Protein AF-A0A9P1BY58-F1 (afdb_monomer_lite)

Secondary structure (DSSP, 8-state):
--SS-EEEEEPPPP-TTS-HHHHHHHHHHHHHHHHHTTEE---EEEEEEE-TT--TT--S-SEEEEEEEEETT-S--GGGGSHHHHHTEEEEEE-EEGGGSTT--STT----GGGGSEE--HHHHHHHHHHHHTT----TT--EEEEE-S--TT-HHHHHHHHHHHTTSSS-EEEEE---GGGHHHHHHHHHHHHHHHHHHSTTSPPSSPP--------------EE-TTS-EE--THHHHTS-TTSHHHHHHHHHHHHHHHHS---------------PPP--EETTTTEE--TT----TTT--GGGG-S---S--TT---

pLDDT: mean 78.25, std 17.31, range [32.56, 97.62]

Structure (mmCIF, N/CA/C/O backbone):
data_AF-A0A9P1BY58-F1
#
_entry.id   AF-A0A9P1BY58-F1
#
loop_
_atom_site.group_PDB
_atom_site.id
_atom_site.type_symbol
_atom_site.label_atom_id
_atom_site.label_alt_id
_atom_site.label_comp_id
_atom_site.label_asym_id
_atom_site.label_entity_id
_atom_site.label_seq_id
_atom_site.pdbx_PDB_ins_code
_atom_site.Cartn_x
_atom_site.Cartn_y
_atom_site.Cartn_z
_atom_site.occupancy
_atom_site.B_iso_or_equiv
_atom_site.auth_seq_id
_atom_site.auth_comp_id
_atom_site.auth_asym_id
_atom_site.auth_atom_id
_atom_site.pdbx_PDB_model_num
ATOM 1 N N . MET A 1 1 ? -19.499 6.311 -4.347 1.00 55.44 1 MET A N 1
ATOM 2 C CA . MET A 1 1 ? -18.786 5.054 -4.010 1.00 55.44 1 MET A CA 1
ATOM 3 C C . MET A 1 1 ? -19.652 3.882 -4.451 1.00 55.44 1 MET A C 1
ATOM 5 O O . MET A 1 1 ? -20.813 4.126 -4.721 1.00 55.44 1 MET A O 1
ATOM 9 N N . SER A 1 2 ? -19.131 2.671 -4.620 1.00 68.25 2 SER A N 1
ATOM 10 C CA . SER A 1 2 ? -19.968 1.471 -4.802 1.00 68.25 2 SER A CA 1
ATOM 11 C C . SER A 1 2 ? -20.258 0.821 -3.442 1.00 68.25 2 SER A C 1
ATOM 13 O O . SER A 1 2 ? -19.630 1.173 -2.438 1.00 68.25 2 SER A O 1
ATOM 15 N N . GLU A 1 3 ? -21.190 -0.136 -3.406 1.00 75.38 3 GLU A N 1
ATOM 16 C CA . GLU A 1 3 ? -21.480 -0.960 -2.218 1.00 75.38 3 GLU A CA 1
ATOM 17 C C . GLU A 1 3 ? -20.271 -1.789 -1.748 1.00 75.38 3 GLU A C 1
ATOM 19 O O . GLU A 1 3 ? -20.160 -2.123 -0.572 1.00 75.38 3 GLU A O 1
ATOM 24 N N . ASN A 1 4 ? -19.308 -2.028 -2.641 1.00 78.06 4 ASN A N 1
ATOM 25 C CA . ASN A 1 4 ? -18.077 -2.766 -2.377 1.00 78.06 4 ASN A CA 1
ATOM 26 C C . ASN A 1 4 ? -16.892 -1.800 -2.265 1.00 78.06 4 ASN A C 1
ATOM 28 O O . ASN A 1 4 ? -15.963 -1.821 -3.069 1.00 78.06 4 ASN A O 1
ATOM 32 N N . THR A 1 5 ? -16.937 -0.916 -1.268 1.00 79.19 5 THR A N 1
ATOM 33 C CA . THR A 1 5 ? -15.830 0.002 -0.961 1.00 79.19 5 THR A CA 1
ATOM 34 C C . THR A 1 5 ? -15.448 -0.058 0.512 1.00 79.19 5 THR A C 1
ATOM 36 O O . THR A 1 5 ? -16.312 -0.055 1.389 1.00 79.19 5 THR A O 1
ATOM 39 N N . VAL A 1 6 ? -14.145 -0.083 0.793 1.00 86.31 6 VAL A N 1
ATOM 40 C CA . VAL A 1 6 ? -13.598 0.000 2.151 1.00 86.31 6 VAL A CA 1
ATOM 41 C C . VAL A 1 6 ? -12.437 0.988 2.170 1.00 86.31 6 VAL A C 1
ATOM 43 O O . VAL A 1 6 ? -11.591 1.008 1.280 1.00 86.31 6 VAL A O 1
ATOM 46 N N . CYS A 1 7 ? -12.398 1.835 3.192 1.00 87.25 7 CYS A N 1
ATOM 47 C CA . CYS A 1 7 ? -11.297 2.746 3.455 1.00 87.25 7 CYS A CA 1
ATOM 48 C C . CYS A 1 7 ? -10.487 2.212 4.636 1.00 87.25 7 CYS A C 1
ATOM 50 O O . CYS A 1 7 ? -10.991 2.106 5.750 1.00 87.25 7 CYS A O 1
ATOM 52 N N . HIS A 1 8 ? -9.218 1.891 4.405 1.00 90.06 8 HIS A N 1
ATOM 53 C CA . HIS A 1 8 ? -8.292 1.548 5.475 1.00 90.06 8 HIS A CA 1
ATOM 54 C C . HIS A 1 8 ? -7.546 2.799 5.934 1.00 90.06 8 HIS A C 1
ATOM 56 O O . HIS A 1 8 ? -6.689 3.321 5.220 1.00 90.06 8 HIS A O 1
ATOM 62 N N . ALA A 1 9 ? -7.816 3.251 7.153 1.00 89.38 9 ALA A N 1
ATOM 63 C CA . ALA A 1 9 ? -7.119 4.378 7.747 1.00 89.38 9 ALA A CA 1
ATOM 64 C C . ALA A 1 9 ? -6.229 3.920 8.905 1.00 89.38 9 ALA A C 1
ATOM 66 O O . ALA A 1 9 ? -6.689 3.442 9.945 1.00 89.38 9 ALA A O 1
ATOM 67 N N . GLN A 1 10 ? -4.921 4.098 8.751 1.00 89.75 10 GLN A N 1
ATOM 68 C CA . GLN A 1 10 ? -3.977 3.863 9.838 1.00 89.75 10 GLN A CA 1
ATOM 69 C C . GLN A 1 10 ? -4.041 5.026 10.829 1.00 89.75 10 GLN A C 1
ATOM 71 O O . GLN A 1 10 ? -3.924 6.186 10.444 1.00 89.75 10 GLN A O 1
ATOM 76 N N . LEU A 1 11 ? -4.209 4.734 12.120 1.00 90.19 11 LEU A N 1
ATOM 77 C CA . LEU A 1 11 ? -4.316 5.789 13.127 1.00 90.19 11 LEU A CA 1
ATOM 78 C C . LEU A 1 11 ? -2.934 6.251 13.610 1.00 90.19 11 LEU A C 1
ATOM 80 O O . LEU A 1 11 ? -2.001 5.439 13.644 1.00 90.19 11 LEU A O 1
ATOM 84 N N . PRO A 1 12 ? -2.783 7.522 14.034 1.00 88.44 12 PRO A N 1
ATOM 85 C CA . PRO A 1 12 ? -1.547 8.012 14.634 1.00 88.44 12 PRO A CA 1
ATOM 86 C C . PRO A 1 12 ? -1.080 7.117 15.788 1.00 88.44 12 PRO A C 1
ATOM 88 O O . PRO A 1 12 ? -1.870 6.698 16.635 1.00 88.44 12 PRO A O 1
ATOM 91 N N . GLN A 1 13 ? 0.220 6.830 15.831 1.00 86.62 13 GLN A N 1
ATOM 92 C CA . GLN A 1 13 ? 0.826 6.025 16.889 1.00 86.62 13 GLN A CA 1
ATOM 93 C C . GLN A 1 13 ? 1.572 6.899 17.887 1.00 86.62 13 GLN A C 1
ATOM 95 O O . GLN A 1 13 ? 2.186 7.902 17.526 1.00 86.62 13 GLN A O 1
ATOM 100 N N . LEU A 1 14 ? 1.572 6.462 19.145 1.00 86.62 14 LEU A N 1
ATOM 101 C CA . LEU A 1 14 ? 2.425 7.050 20.164 1.00 86.62 14 LEU A CA 1
ATOM 102 C C . LEU A 1 14 ? 3.890 6.710 19.869 1.00 86.62 14 LEU A C 1
ATOM 104 O O . LEU A 1 14 ? 4.276 5.541 19.871 1.00 86.62 14 LEU A O 1
ATOM 108 N N . GLN A 1 15 ? 4.691 7.743 19.635 1.00 84.75 15 GLN A N 1
ATOM 109 C CA . GLN A 1 15 ? 6.148 7.669 19.529 1.00 84.75 15 GLN A CA 1
ATOM 110 C C . GLN A 1 15 ? 6.778 8.407 20.712 1.00 84.75 15 GLN A C 1
ATOM 112 O O . GLN A 1 15 ? 6.124 9.238 21.336 1.00 84.75 15 GLN A O 1
ATOM 117 N N . SER A 1 16 ? 8.053 8.144 21.010 1.00 83.50 16 SER A N 1
ATOM 118 C CA . SER A 1 16 ? 8.762 8.784 22.133 1.00 83.50 16 SER A CA 1
ATOM 119 C C . SER A 1 16 ? 8.765 10.316 22.064 1.00 83.50 16 SER A C 1
ATOM 121 O O . SER A 1 16 ? 8.794 10.976 23.096 1.00 83.50 16 SER A O 1
ATOM 123 N N . SER A 1 17 ? 8.701 10.883 20.858 1.00 82.75 17 SER A N 1
ATOM 124 C CA . SER A 1 17 ? 8.663 12.325 20.600 1.00 82.75 17 SER A CA 1
ATOM 125 C C . SER A 1 17 ? 7.251 12.913 20.477 1.00 82.75 17 SER A C 1
ATOM 127 O O . SER A 1 17 ? 7.113 14.108 20.233 1.00 82.75 17 SER A O 1
ATOM 129 N N . THR A 1 18 ? 6.192 12.105 20.598 1.00 87.19 18 THR A N 1
ATOM 130 C CA . THR A 1 18 ? 4.804 12.549 20.3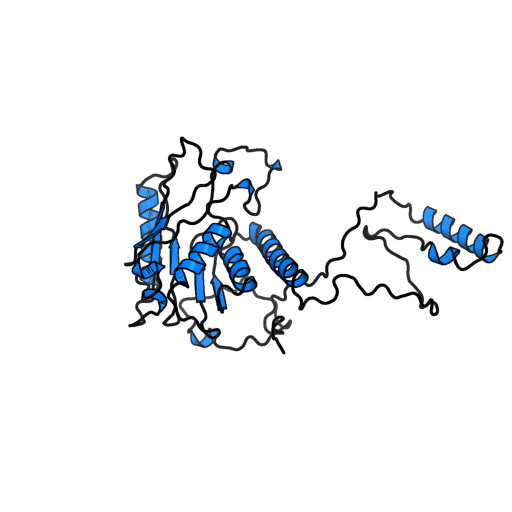89 1.00 87.19 18 THR A CA 1
ATOM 131 C C . THR A 1 18 ? 4.007 12.419 21.683 1.00 87.19 18 THR A C 1
ATOM 133 O O . THR A 1 18 ? 4.005 11.365 22.307 1.00 87.19 18 THR A O 1
ATOM 136 N N . SER A 1 19 ? 3.295 13.470 22.093 1.00 93.81 19 SER A N 1
ATOM 137 C CA . SER A 1 19 ? 2.429 13.404 23.276 1.00 93.81 19 SER A CA 1
ATOM 138 C C . SER A 1 19 ? 1.129 12.643 22.984 1.00 93.81 19 SER A C 1
ATOM 140 O O . SER A 1 19 ? 0.603 12.674 21.867 1.00 93.81 19 SER A O 1
ATOM 142 N N . ASN A 1 20 ? 0.548 12.012 24.010 1.00 94.06 20 ASN A N 1
ATOM 143 C CA . ASN A 1 20 ? -0.763 11.358 23.899 1.00 94.06 20 ASN A CA 1
ATOM 144 C C . ASN A 1 20 ? -1.861 12.325 23.427 1.00 94.06 20 ASN A C 1
ATOM 146 O O . ASN A 1 20 ? -2.728 11.943 22.645 1.00 94.06 20 ASN A O 1
ATOM 150 N N . GLN A 1 21 ? -1.810 13.588 23.860 1.00 95.62 21 GLN A N 1
ATOM 151 C CA . GLN A 1 21 ? -2.782 14.603 23.459 1.00 95.62 21 GLN A CA 1
ATOM 152 C C . GLN A 1 21 ? -2.721 14.885 21.951 1.00 95.62 21 GLN A C 1
ATOM 154 O O . GLN A 1 21 ? -3.764 14.977 21.306 1.00 95.62 21 GLN A O 1
ATOM 159 N N . THR A 1 22 ? -1.518 14.955 21.370 1.00 92.25 22 THR A N 1
ATOM 160 C CA . THR A 1 22 ? -1.335 15.128 19.921 1.00 92.25 22 THR A CA 1
ATOM 161 C C . THR A 1 22 ? -1.861 13.923 19.144 1.00 92.25 22 THR A C 1
ATOM 163 O O . THR A 1 22 ? -2.573 14.100 18.155 1.00 92.25 22 THR A O 1
ATOM 166 N N . VAL A 1 23 ? -1.581 12.701 19.615 1.00 91.31 23 VAL A N 1
ATOM 167 C CA . VAL A 1 23 ? -2.105 11.463 19.009 1.00 91.31 23 VAL A CA 1
ATOM 168 C C . VAL A 1 23 ? -3.635 11.470 18.995 1.00 91.31 23 VAL A C 1
ATOM 170 O O . VAL A 1 23 ? -4.236 11.236 17.948 1.00 91.31 23 VAL A O 1
ATOM 173 N N . LEU A 1 24 ? -4.270 11.790 20.128 1.00 94.94 24 LEU A N 1
ATOM 174 C CA . LEU A 1 24 ? -5.730 11.849 20.240 1.00 94.94 24 LEU A CA 1
ATOM 175 C C . LEU A 1 24 ? -6.339 12.939 19.353 1.00 94.94 24 LEU A C 1
ATOM 177 O O . LEU A 1 24 ? -7.345 12.687 18.693 1.00 94.94 24 LEU A O 1
ATOM 181 N N . LYS A 1 25 ? -5.725 14.128 19.299 1.00 95.00 25 LYS A N 1
ATOM 182 C CA . LYS A 1 25 ? -6.179 15.229 18.439 1.00 95.00 25 LYS A CA 1
ATOM 183 C C . LYS A 1 25 ? -6.168 14.825 16.964 1.00 95.00 25 LYS A C 1
ATOM 185 O O . LYS A 1 25 ? -7.161 15.028 16.274 1.00 95.00 25 LYS A O 1
ATOM 190 N N . HIS A 1 26 ? -5.067 14.246 16.484 1.00 90.44 26 HIS A N 1
ATOM 191 C CA . HIS A 1 26 ? -4.951 13.832 15.083 1.00 90.44 26 HIS A CA 1
ATOM 192 C C . HIS A 1 26 ? -5.854 12.645 14.749 1.00 90.44 26 HIS A C 1
ATOM 194 O O . HIS A 1 26 ? -6.428 12.614 13.666 1.00 90.44 26 HIS A O 1
ATOM 200 N N . ARG A 1 27 ? -6.028 11.700 15.683 1.00 93.00 27 ARG A N 1
ATOM 201 C CA . ARG A 1 27 ? -6.984 10.601 15.525 1.00 93.00 27 ARG A CA 1
ATOM 202 C C . ARG A 1 27 ? -8.407 11.127 15.336 1.00 93.00 27 ARG A C 1
ATOM 204 O O . ARG A 1 27 ? -9.031 10.779 14.345 1.00 93.00 27 ARG A O 1
ATOM 211 N N . ARG A 1 28 ? -8.880 11.994 16.240 1.00 95.12 28 ARG A N 1
ATOM 212 C CA . ARG A 1 28 ? -10.222 12.592 16.143 1.00 95.12 28 ARG A CA 1
ATOM 213 C C . ARG A 1 28 ? -10.394 13.376 14.853 1.00 95.12 28 ARG A C 1
ATOM 215 O O . ARG A 1 28 ? -11.361 13.162 14.150 1.00 95.12 28 ARG A O 1
ATOM 222 N N . SER A 1 29 ? -9.406 14.195 14.489 1.00 92.81 29 SER A N 1
ATOM 223 C CA . SER A 1 29 ? -9.448 14.943 13.229 1.00 92.81 29 SER A CA 1
ATOM 224 C C . SER A 1 29 ? -9.615 14.037 12.005 1.00 92.81 29 SER A C 1
ATOM 226 O O . SER A 1 29 ? -10.285 14.438 11.060 1.00 92.81 29 SER A O 1
ATOM 228 N N . LEU A 1 30 ? -8.991 12.856 11.998 1.00 90.25 30 LEU A N 1
ATOM 229 C CA . LEU A 1 30 ? -9.132 11.884 10.917 1.00 90.25 30 LEU A CA 1
ATOM 230 C C . LEU A 1 30 ? -10.508 11.203 10.960 1.00 90.25 30 LEU A C 1
ATOM 232 O O . LEU A 1 30 ? -11.168 11.105 9.932 1.00 90.25 30 LEU A O 1
ATOM 236 N N . GLU A 1 31 ? -10.955 10.758 12.136 1.00 93.06 31 GLU A N 1
ATOM 237 C CA . GLU A 1 31 ? -12.269 10.123 12.316 1.00 93.06 31 GLU A CA 1
ATOM 238 C C . GLU A 1 31 ? -13.410 11.087 11.943 1.00 93.06 31 GLU A C 1
ATOM 240 O O . GLU A 1 31 ? -14.287 10.713 11.169 1.00 93.06 31 GLU A O 1
ATOM 245 N N . ASP A 1 32 ? -13.348 12.347 12.382 1.00 94.94 32 ASP A N 1
ATOM 246 C CA . ASP A 1 32 ? -14.317 13.396 12.043 1.00 94.94 32 ASP A CA 1
ATOM 247 C C . ASP A 1 32 ? -14.369 13.638 10.526 1.00 94.94 32 ASP A C 1
ATOM 249 O O . ASP A 1 32 ? -15.446 13.800 9.955 1.00 94.94 32 ASP A O 1
ATOM 253 N N . GLN A 1 33 ? -13.218 13.627 9.839 1.00 90.75 33 GLN A N 1
ATOM 254 C CA . GLN A 1 33 ? -13.173 13.739 8.378 1.00 90.75 33 GLN A CA 1
ATOM 255 C C . GLN A 1 33 ? -13.868 12.560 7.691 1.00 90.75 33 GLN A C 1
ATOM 257 O O . GLN A 1 33 ? -14.639 12.784 6.760 1.00 90.75 33 GLN A O 1
ATOM 262 N N . LEU A 1 34 ? -13.641 11.327 8.152 1.00 90.25 34 LEU A N 1
ATOM 263 C CA . LEU A 1 34 ? -14.308 10.139 7.607 1.00 90.25 34 LEU A CA 1
ATOM 264 C C . LEU A 1 34 ? -15.826 10.185 7.854 1.00 90.25 34 LEU A C 1
ATOM 266 O O . LEU A 1 34 ? -16.607 9.952 6.931 1.00 90.25 34 LEU A O 1
ATOM 270 N N . VAL A 1 35 ? -16.250 10.566 9.062 1.00 94.19 35 VAL A N 1
ATOM 271 C CA . VAL A 1 35 ? -17.670 10.711 9.423 1.00 94.19 35 VAL A CA 1
ATOM 272 C C . VAL A 1 35 ? -18.349 11.793 8.579 1.00 94.19 35 VAL A C 1
ATOM 274 O O . VAL A 1 35 ? -19.439 11.564 8.055 1.00 94.19 35 VAL A O 1
ATOM 277 N N . ASN A 1 36 ? -17.690 12.936 8.361 1.00 93.00 36 ASN A N 1
ATOM 278 C CA . ASN A 1 36 ? -18.197 14.006 7.494 1.00 93.00 36 ASN A CA 1
ATOM 279 C C . ASN A 1 36 ? -18.401 13.543 6.040 1.00 93.00 36 ASN A C 1
ATOM 281 O O . ASN A 1 36 ? -19.267 14.069 5.344 1.00 93.00 36 ASN A O 1
ATOM 285 N N . GLN A 1 37 ? -17.651 12.530 5.595 1.00 90.25 37 GLN A N 1
ATOM 286 C CA . GLN A 1 37 ? -17.806 11.885 4.286 1.00 90.25 37 GLN A CA 1
ATOM 287 C C . GLN A 1 37 ? -18.813 10.719 4.292 1.00 90.25 37 GLN A C 1
ATOM 289 O O . GLN A 1 37 ? -18.875 9.950 3.331 1.00 90.25 37 GLN A O 1
ATOM 294 N N . LYS A 1 38 ? -19.630 10.585 5.348 1.00 93.19 38 LYS A N 1
ATOM 295 C CA . LYS A 1 38 ? -20.625 9.510 5.520 1.00 93.19 38 LYS A CA 1
ATOM 296 C C . LYS A 1 38 ? -19.993 8.113 5.490 1.00 93.19 38 LYS A C 1
ATOM 298 O O . LYS A 1 38 ? -20.512 7.189 4.855 1.00 93.19 38 LYS A O 1
ATOM 303 N N . LEU A 1 39 ? -18.853 7.968 6.162 1.00 92.31 39 LEU A N 1
ATOM 304 C CA . LEU A 1 39 ? -18.209 6.680 6.397 1.00 92.31 39 LEU A CA 1
ATOM 305 C C . LEU A 1 39 ? -18.418 6.244 7.854 1.00 92.31 39 LEU A C 1
ATOM 307 O O . LEU A 1 39 ? -18.258 7.043 8.776 1.00 92.31 39 LEU A O 1
ATOM 311 N N . ASP A 1 40 ? -18.772 4.978 8.056 1.00 94.19 40 ASP A N 1
ATOM 312 C CA . ASP A 1 40 ? -18.843 4.338 9.363 1.00 94.19 40 ASP A CA 1
ATOM 313 C C . ASP A 1 40 ? -17.434 3.988 9.835 1.00 94.19 40 ASP A C 1
ATOM 315 O O . ASP A 1 40 ? -16.748 3.192 9.203 1.00 94.19 40 ASP A O 1
ATOM 319 N N . VAL A 1 41 ? -17.012 4.573 10.953 1.00 95.44 41 VAL A N 1
ATOM 320 C CA . VAL A 1 41 ? -15.696 4.358 11.574 1.00 95.44 41 VAL A CA 1
ATOM 321 C C . VAL A 1 41 ? -15.753 3.404 12.775 1.00 95.44 41 VAL A C 1
ATOM 323 O O . VAL A 1 41 ? -14.778 3.295 13.519 1.00 95.44 41 VAL A O 1
ATOM 326 N N . SER A 1 42 ? -16.882 2.717 12.987 1.00 95.88 42 SER A N 1
ATOM 327 C CA . SER A 1 42 ? -17.100 1.811 14.125 1.00 95.88 42 SER A CA 1
ATOM 328 C C . SER A 1 42 ? -16.153 0.606 14.140 1.00 95.88 42 SER A C 1
ATOM 330 O O . SER A 1 42 ? -15.804 0.101 15.210 1.00 95.88 42 SER A O 1
ATOM 332 N N . THR A 1 43 ? -15.691 0.166 12.965 1.00 95.81 43 THR A N 1
ATOM 333 C CA . THR A 1 43 ? -14.832 -1.014 12.834 1.00 95.81 43 THR A CA 1
ATOM 334 C C . THR A 1 43 ? -13.369 -0.650 13.065 1.00 95.81 43 THR A C 1
ATOM 336 O O . THR A 1 43 ? -12.638 -0.222 12.164 1.00 95.81 43 THR A O 1
ATOM 339 N N . VAL A 1 44 ? -12.925 -0.839 14.308 1.00 95.75 44 VAL A N 1
ATOM 340 C CA . VAL A 1 44 ? -11.518 -0.709 14.694 1.00 95.75 44 VAL A CA 1
ATOM 341 C C . VAL A 1 44 ? -10.816 -2.042 14.484 1.00 95.75 44 VAL A C 1
ATOM 343 O O . VAL A 1 44 ? -11.166 -3.044 15.100 1.00 95.75 44 VAL A O 1
ATOM 346 N N . MET A 1 45 ? -9.772 -2.036 13.666 1.00 96.12 45 MET A N 1
ATOM 347 C CA . MET A 1 45 ? -8.955 -3.212 13.400 1.00 96.12 45 MET A CA 1
ATOM 348 C C . MET A 1 45 ? -7.575 -3.109 14.050 1.00 96.12 45 MET A C 1
ATOM 350 O O . MET A 1 45 ? -7.030 -2.016 14.249 1.00 96.12 45 MET A O 1
ATOM 354 N N . LEU A 1 46 ? -6.956 -4.261 14.300 1.00 97.06 46 LEU A N 1
ATOM 355 C CA . LEU A 1 46 ? -5.588 -4.360 14.796 1.00 97.06 46 LEU A CA 1
ATOM 356 C C . LEU A 1 46 ? -4.635 -4.887 13.714 1.00 97.06 46 LEU A C 1
ATOM 358 O O . LEU A 1 46 ? -4.661 -6.064 13.363 1.00 97.06 46 LEU A O 1
ATOM 362 N N . LEU A 1 47 ? -3.734 -4.030 13.237 1.00 96.50 47 LEU A N 1
ATOM 363 C CA . LEU A 1 47 ? -2.638 -4.415 12.350 1.00 96.50 47 LEU A CA 1
ATOM 364 C C . LEU A 1 47 ? -1.485 -4.986 13.184 1.00 96.50 47 LEU A C 1
ATOM 366 O O . LEU A 1 47 ? -0.949 -4.289 14.046 1.00 96.50 47 LEU A O 1
ATOM 370 N N . ARG A 1 48 ? -1.100 -6.242 12.957 1.00 97.62 48 ARG A N 1
ATOM 371 C CA . ARG A 1 48 ? -0.033 -6.950 13.681 1.00 97.62 48 ARG A CA 1
ATOM 372 C C . ARG A 1 48 ? 1.238 -6.973 12.849 1.00 97.62 48 ARG A C 1
ATOM 374 O O . ARG A 1 48 ? 1.200 -7.361 11.690 1.00 97.62 48 ARG A O 1
ATOM 381 N N . PHE A 1 49 ? 2.368 -6.619 13.444 1.00 96.19 49 PHE A N 1
ATOM 382 C CA . PHE A 1 49 ? 3.654 -6.554 12.755 1.00 96.19 49 PHE A CA 1
ATOM 383 C C . PHE A 1 49 ? 4.525 -7.774 13.048 1.00 96.19 49 PHE A C 1
ATOM 385 O O . PHE A 1 49 ? 4.672 -8.181 14.201 1.00 96.19 49 PHE A O 1
ATOM 392 N N . GLN A 1 50 ? 5.168 -8.292 12.007 1.00 95.50 50 GLN A N 1
ATOM 393 C CA . GLN A 1 50 ? 6.336 -9.152 12.103 1.00 95.50 50 GLN A CA 1
ATOM 394 C C . GLN A 1 50 ? 7.590 -8.285 12.011 1.00 95.50 50 GLN A C 1
ATOM 396 O O . GLN A 1 50 ? 7.760 -7.513 11.066 1.00 95.50 50 GLN A O 1
ATOM 401 N N . LYS A 1 51 ? 8.467 -8.426 13.004 1.00 92.44 51 LYS A N 1
ATOM 402 C CA . LYS A 1 51 ? 9.710 -7.663 13.121 1.00 92.44 51 LYS A CA 1
ATOM 403 C C . LYS A 1 51 ? 10.925 -8.586 13.019 1.00 92.44 51 LYS A C 1
ATOM 405 O O . LYS A 1 51 ? 11.520 -8.913 14.054 1.00 92.44 51 LYS A O 1
ATOM 410 N N . PRO A 1 52 ? 11.236 -9.092 11.814 1.00 87.12 52 PRO A N 1
ATOM 411 C CA . PRO A 1 52 ? 12.270 -10.108 11.645 1.00 87.12 52 PRO A CA 1
ATOM 412 C C . PRO A 1 52 ? 13.650 -9.612 12.097 1.00 87.12 52 PRO A C 1
ATOM 414 O O . PRO A 1 52 ? 14.458 -10.415 12.550 1.00 87.12 52 PRO A O 1
ATOM 417 N N . ASP A 1 53 ? 13.897 -8.300 12.040 1.00 86.38 53 ASP A N 1
ATOM 418 C CA . ASP A 1 53 ? 15.168 -7.677 12.407 1.00 86.38 53 ASP A CA 1
ATOM 419 C C . ASP A 1 53 ? 15.109 -6.946 13.763 1.00 86.38 53 ASP A C 1
ATOM 421 O O . ASP A 1 53 ? 15.988 -6.132 14.077 1.00 86.38 53 ASP A O 1
ATOM 425 N N . SER A 1 54 ? 14.079 -7.192 14.584 1.00 84.44 54 SER A N 1
ATOM 426 C CA . SER A 1 54 ? 13.973 -6.528 15.887 1.00 84.44 54 SER A CA 1
ATOM 427 C C . SER A 1 54 ? 15.116 -6.924 16.817 1.00 84.44 54 SER A C 1
ATOM 429 O O . SER A 1 54 ? 15.405 -8.096 17.053 1.00 84.44 54 SER A O 1
ATOM 431 N N . GLN A 1 55 ? 15.771 -5.916 17.392 1.00 84.25 55 GLN A N 1
ATOM 432 C CA . GLN A 1 55 ? 16.730 -6.145 18.464 1.00 84.25 55 GLN A CA 1
ATOM 433 C C . GLN A 1 55 ? 16.006 -6.525 19.758 1.00 84.25 55 GLN A C 1
ATOM 435 O O . GLN A 1 55 ? 14.868 -6.117 19.989 1.00 84.25 55 GLN A O 1
ATOM 440 N N . ARG A 1 56 ? 16.709 -7.231 20.655 1.00 83.94 56 ARG A N 1
ATOM 441 C CA . ARG A 1 56 ? 16.200 -7.676 21.970 1.00 83.94 56 ARG A CA 1
ATOM 442 C C . ARG A 1 56 ? 15.528 -6.563 22.794 1.00 83.94 56 ARG A C 1
ATOM 444 O O . ARG A 1 56 ? 14.657 -6.855 23.602 1.00 83.94 56 ARG A O 1
ATOM 451 N N . ASN A 1 57 ? 15.914 -5.306 22.568 1.00 84.50 57 ASN A N 1
ATOM 452 C CA . ASN A 1 57 ? 15.417 -4.131 23.287 1.00 84.50 57 ASN A CA 1
ATOM 453 C C . ASN A 1 57 ? 14.486 -3.241 22.438 1.00 84.50 57 ASN A C 1
ATOM 455 O O . ASN A 1 57 ? 14.349 -2.049 22.718 1.00 84.50 57 ASN A O 1
ATOM 459 N N . ASP A 1 58 ? 13.863 -3.773 21.382 1.00 85.69 58 ASP A N 1
ATOM 460 C CA . ASP A 1 58 ? 12.899 -3.014 20.586 1.00 85.69 58 ASP A CA 1
ATOM 461 C C . ASP A 1 58 ? 11.573 -2.803 21.342 1.00 85.69 58 ASP A C 1
ATOM 463 O O . ASP A 1 58 ? 10.649 -3.612 21.272 1.00 85.69 58 ASP A O 1
ATOM 467 N N . ALA A 1 59 ? 11.465 -1.664 22.026 1.00 85.94 59 ALA A N 1
ATOM 468 C CA . ALA A 1 59 ? 10.276 -1.259 22.777 1.00 85.94 59 ALA A CA 1
ATOM 469 C C . ALA A 1 59 ? 9.093 -0.796 21.899 1.00 85.94 59 ALA A C 1
ATOM 471 O O . ALA A 1 59 ? 8.041 -0.417 22.424 1.00 85.94 59 ALA A O 1
ATOM 472 N N . ARG A 1 60 ? 9.230 -0.776 20.563 1.00 85.44 60 ARG A N 1
ATOM 473 C CA . ARG A 1 60 ? 8.131 -0.367 19.673 1.00 85.44 60 ARG A CA 1
ATOM 474 C C . ARG A 1 60 ? 6.990 -1.380 19.759 1.00 85.44 60 ARG A C 1
ATOM 476 O O . ARG A 1 60 ? 7.218 -2.586 19.834 1.00 85.44 60 ARG A O 1
ATOM 483 N N . ARG A 1 61 ? 5.746 -0.921 19.642 1.00 90.06 61 ARG A N 1
ATOM 484 C CA . ARG A 1 61 ? 4.576 -1.815 19.645 1.00 90.06 61 ARG A CA 1
ATOM 485 C C . ARG A 1 61 ? 4.628 -2.789 18.462 1.00 90.06 61 ARG A C 1
ATOM 487 O O . ARG A 1 61 ? 4.975 -2.400 17.350 1.00 90.06 61 ARG A O 1
ATOM 494 N N . ALA A 1 62 ? 4.268 -4.049 18.702 1.00 93.12 62 ALA A N 1
ATOM 495 C CA . ALA A 1 62 ? 4.119 -5.073 17.661 1.00 93.12 62 ALA A CA 1
ATOM 496 C C . ALA A 1 62 ? 2.756 -4.999 16.948 1.00 93.12 62 ALA A C 1
ATOM 498 O O . ALA A 1 62 ? 2.405 -5.886 16.175 1.00 93.12 62 ALA A O 1
ATOM 499 N N . SER A 1 63 ? 1.973 -3.955 17.219 1.00 95.31 63 SER A N 1
ATOM 500 C CA . SER A 1 63 ? 0.680 -3.739 16.592 1.00 95.31 63 SER A CA 1
ATOM 501 C C . SER A 1 63 ? 0.318 -2.260 16.478 1.00 95.31 63 SER A C 1
ATOM 503 O O . SER A 1 63 ? 0.870 -1.396 17.172 1.00 95.31 63 SER A O 1
ATOM 505 N N . GLN A 1 64 ? -0.629 -1.968 15.590 1.00 93.81 64 GLN A N 1
ATOM 506 C CA . GLN A 1 64 ? -1.195 -0.648 15.363 1.00 93.81 64 GLN A CA 1
ATOM 507 C C . GLN A 1 64 ? -2.717 -0.720 15.244 1.00 93.81 64 GLN A C 1
ATOM 509 O O . GLN A 1 64 ? -3.212 -1.509 14.442 1.00 93.81 64 GLN A O 1
ATOM 514 N N . PRO A 1 65 ? -3.466 0.129 15.968 1.00 94.25 65 PRO A N 1
ATOM 515 C CA . PRO A 1 65 ? -4.882 0.295 15.689 1.00 94.25 65 PRO A CA 1
ATOM 516 C C . PRO A 1 65 ? -5.080 1.029 14.355 1.00 94.25 65 PRO A C 1
ATOM 518 O O . PRO A 1 65 ? -4.390 2.005 14.042 1.00 94.25 65 PRO A O 1
ATOM 521 N N . CYS A 1 66 ? -6.048 0.566 13.585 1.00 94.25 66 CYS A N 1
ATOM 522 C CA . CYS A 1 66 ? -6.501 1.164 12.337 1.00 94.25 66 CYS A CA 1
ATOM 523 C C . CYS A 1 66 ? -8.030 1.160 12.298 1.00 94.25 66 CYS A C 1
ATOM 525 O O . CYS A 1 66 ? -8.676 0.508 13.117 1.00 94.25 66 CYS A O 1
ATOM 527 N N . VAL A 1 67 ? -8.599 1.921 11.375 1.00 94.19 67 VAL A N 1
ATOM 528 C CA . VAL A 1 67 ? -10.037 1.971 11.117 1.00 94.19 67 VAL A CA 1
ATOM 529 C C . VAL A 1 67 ? -10.275 1.392 9.735 1.00 94.19 67 VAL A C 1
ATOM 531 O O . VAL A 1 67 ? -9.573 1.748 8.788 1.00 94.19 67 VAL A O 1
ATOM 534 N N . ALA A 1 68 ? -11.252 0.500 9.631 1.00 93.31 68 ALA A N 1
ATOM 535 C CA . ALA A 1 68 ? -11.793 0.060 8.358 1.00 93.31 68 ALA A CA 1
ATOM 536 C C . ALA A 1 68 ? -13.156 0.720 8.173 1.00 93.31 68 ALA A C 1
ATOM 538 O O . ALA A 1 68 ? -14.147 0.288 8.756 1.00 93.31 68 ALA A O 1
ATOM 539 N N . ALA A 1 69 ? -13.182 1.812 7.416 1.00 92.56 69 ALA A N 1
ATOM 540 C CA . ALA A 1 69 ? -14.383 2.599 7.236 1.00 92.56 69 ALA A CA 1
ATOM 541 C C . ALA A 1 69 ? -15.170 2.146 6.004 1.00 92.56 69 ALA A C 1
ATOM 543 O O . ALA A 1 69 ? -14.598 1.938 4.933 1.00 92.56 69 ALA A O 1
ATOM 544 N N . THR A 1 70 ? -16.485 2.012 6.146 1.00 91.94 70 THR A N 1
ATOM 545 C CA . THR A 1 70 ? -17.399 1.625 5.057 1.00 91.94 70 THR A CA 1
ATOM 546 C C . THR A 1 70 ? -18.444 2.714 4.848 1.00 91.94 70 THR A C 1
ATOM 548 O O . THR A 1 70 ? -18.726 3.484 5.760 1.00 91.94 70 THR A O 1
ATOM 551 N N . SER A 1 71 ? -19.003 2.862 3.647 1.00 90.50 71 SER A N 1
ATOM 552 C CA . SER A 1 71 ? -19.999 3.918 3.420 1.00 90.50 71 SER A CA 1
ATOM 553 C C . SER A 1 71 ? -21.331 3.602 4.108 1.00 90.50 71 SER A C 1
ATOM 555 O O . SER A 1 71 ? -21.891 2.529 3.906 1.00 90.50 71 SER A O 1
ATOM 557 N N . THR A 1 72 ? -21.883 4.572 4.845 1.00 92.19 72 THR A N 1
ATOM 558 C CA . THR A 1 72 ? -23.196 4.450 5.512 1.00 92.19 72 THR A CA 1
ATOM 559 C C . THR A 1 72 ? -24.381 4.583 4.556 1.00 92.19 72 THR A C 1
ATOM 561 O O . THR A 1 72 ? -25.523 4.351 4.946 1.00 92.19 72 THR A O 1
ATOM 564 N N . ASN A 1 73 ? -24.133 4.961 3.298 1.00 91.38 73 ASN A N 1
ATOM 565 C CA . ASN A 1 73 ? -25.186 5.107 2.293 1.00 91.38 73 ASN A CA 1
ATOM 566 C C . ASN A 1 73 ? -25.702 3.752 1.775 1.00 91.38 73 ASN A C 1
ATOM 568 O O . ASN A 1 73 ? -26.763 3.710 1.153 1.00 91.38 73 ASN A O 1
ATOM 572 N N . TYR A 1 74 ? -24.972 2.659 2.017 1.00 88.50 74 TYR A N 1
ATOM 573 C CA . TYR A 1 74 ? -25.343 1.312 1.585 1.00 88.50 74 TYR A CA 1
ATOM 574 C C . TYR A 1 74 ? -25.787 0.478 2.785 1.00 88.50 74 TYR A C 1
ATOM 576 O O . TYR A 1 74 ? -25.164 0.511 3.842 1.00 88.50 74 TYR A O 1
ATOM 584 N N . LYS A 1 75 ? -26.876 -0.284 2.620 1.00 87.19 75 LYS A N 1
ATOM 585 C CA . LYS A 1 75 ? -27.380 -1.193 3.667 1.00 87.19 75 LYS A CA 1
ATOM 586 C C . LYS A 1 75 ? -26.454 -2.386 3.894 1.00 87.19 75 LYS A C 1
ATOM 588 O O . LYS A 1 75 ? -26.404 -2.925 4.992 1.00 87.19 75 LYS A O 1
ATOM 593 N N . THR A 1 76 ? -25.770 -2.807 2.839 1.00 88.38 76 THR A N 1
ATOM 594 C CA . THR A 1 76 ? -24.865 -3.951 2.813 1.00 88.38 76 THR A CA 1
ATOM 595 C C . THR A 1 76 ? -23.559 -3.518 2.175 1.00 88.38 76 THR A C 1
ATOM 597 O O . THR A 1 76 ? -23.562 -2.739 1.224 1.00 88.38 76 THR A O 1
ATOM 600 N N . ASN A 1 77 ? -22.448 -4.024 2.700 1.00 87.44 77 ASN A N 1
ATOM 601 C CA . ASN A 1 77 ? -21.131 -3.817 2.123 1.00 87.44 77 ASN A CA 1
ATOM 602 C C . ASN A 1 77 ? -20.422 -5.167 2.053 1.00 87.44 77 ASN A C 1
ATOM 604 O O . ASN A 1 77 ? -20.271 -5.827 3.084 1.00 87.44 77 ASN A O 1
ATOM 608 N N . GLY A 1 78 ? -20.007 -5.572 0.850 1.00 86.50 78 GLY A N 1
ATOM 609 C CA . GLY A 1 78 ? -19.365 -6.868 0.628 1.00 86.50 78 GLY A CA 1
ATOM 610 C C . GLY A 1 78 ? -18.097 -7.057 1.462 1.00 86.50 78 GLY A C 1
ATOM 611 O O . GLY A 1 78 ? -17.816 -8.163 1.902 1.00 86.50 78 GLY A O 1
ATOM 612 N N . PHE A 1 79 ? -17.378 -5.983 1.806 1.00 88.81 79 PHE A N 1
ATOM 613 C CA . PHE A 1 79 ? -16.178 -6.085 2.640 1.00 88.81 79 PHE A CA 1
ATOM 614 C C . PHE A 1 79 ? -16.465 -6.539 4.064 1.00 88.81 79 PHE A C 1
ATOM 616 O O . PHE A 1 79 ? -15.560 -7.077 4.697 1.00 88.81 79 PHE A O 1
ATOM 623 N N . LEU A 1 80 ? -17.693 -6.391 4.571 1.00 91.50 80 LEU A N 1
ATOM 624 C CA . LEU A 1 80 ? -18.033 -6.872 5.909 1.00 91.50 80 LEU A CA 1
ATOM 625 C C . LEU A 1 80 ? -17.823 -8.384 6.048 1.00 91.50 80 LEU A C 1
ATOM 627 O O . LEU A 1 80 ? -17.542 -8.826 7.155 1.00 91.50 80 LEU A O 1
ATOM 631 N N . SER A 1 81 ? -17.899 -9.167 4.964 1.00 92.69 81 SER A N 1
ATOM 632 C CA . SER A 1 81 ? -17.609 -10.607 4.984 1.00 92.69 81 SER A CA 1
ATOM 633 C C . SER A 1 81 ? -16.132 -10.959 4.784 1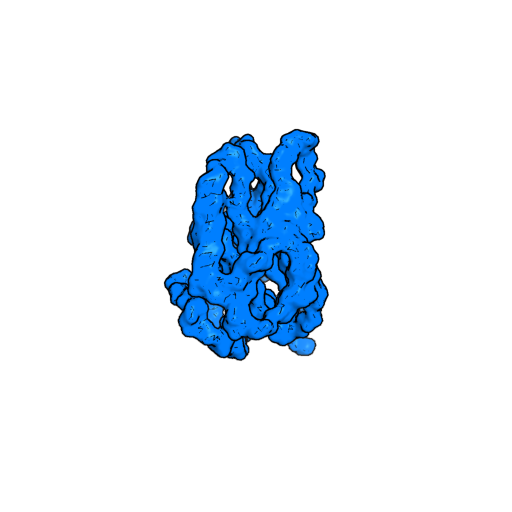.00 92.69 81 SER A C 1
ATOM 635 O O . SER A 1 81 ? -15.796 -12.133 4.874 1.00 92.69 81 SER A O 1
ATOM 637 N N . SER A 1 82 ? -15.252 -9.984 4.528 1.00 93.31 82 SER A N 1
ATOM 638 C CA . SER A 1 82 ? -13.810 -10.251 4.414 1.00 93.31 82 SER A CA 1
ATOM 639 C C . SER A 1 82 ? -13.225 -10.732 5.741 1.00 93.31 82 SER A C 1
ATOM 641 O O . SER A 1 82 ? -13.654 -10.306 6.821 1.00 93.31 82 SER A O 1
ATOM 643 N N . ASP A 1 83 ? -12.186 -11.564 5.670 1.00 94.12 83 ASP A N 1
ATOM 644 C CA . ASP A 1 83 ? -11.540 -12.138 6.856 1.00 94.12 83 ASP A CA 1
ATOM 645 C C . ASP A 1 83 ? -11.002 -11.048 7.798 1.00 94.12 83 ASP A C 1
ATOM 647 O O . ASP A 1 83 ? -11.117 -11.144 9.025 1.00 94.12 83 ASP A O 1
ATOM 651 N N . ALA A 1 84 ? -10.448 -9.972 7.231 1.00 95.00 84 ALA A N 1
ATOM 652 C CA . ALA A 1 84 ? -9.954 -8.831 7.998 1.00 95.00 84 ALA A CA 1
ATOM 653 C C . ALA A 1 84 ? -11.067 -8.143 8.808 1.00 95.00 84 ALA A C 1
ATOM 655 O O . ALA A 1 84 ? -10.850 -7.790 9.970 1.00 95.00 84 ALA A O 1
ATOM 656 N N . MET A 1 85 ? -12.259 -7.983 8.222 1.00 95.06 85 MET A N 1
ATOM 657 C CA . MET A 1 85 ? -13.405 -7.355 8.887 1.00 95.06 85 MET A CA 1
ATOM 658 C C . MET A 1 85 ? -14.020 -8.281 9.938 1.00 95.06 85 MET A C 1
ATOM 660 O O . MET A 1 85 ? -14.286 -7.841 11.056 1.00 95.06 85 MET A O 1
ATOM 664 N N . GLN A 1 86 ? -14.158 -9.572 9.628 1.00 96.12 86 GLN A N 1
ATOM 665 C CA . GLN A 1 86 ? -14.703 -10.570 10.554 1.00 96.12 86 GLN A CA 1
ATOM 666 C C . GLN A 1 86 ? -13.817 -10.767 11.789 1.00 96.12 86 GLN A C 1
ATOM 668 O O . GLN A 1 86 ? -14.311 -10.861 12.911 1.00 96.12 86 GLN A O 1
ATOM 673 N N . THR A 1 87 ? -12.496 -10.792 11.605 1.00 96.69 87 THR A N 1
ATOM 674 C CA . THR A 1 87 ? -11.553 -10.979 12.719 1.00 96.69 87 THR A CA 1
ATOM 675 C C . THR A 1 87 ? -11.172 -9.674 13.410 1.00 96.69 87 THR A C 1
ATOM 677 O O . THR A 1 87 ? -10.610 -9.706 14.504 1.00 96.69 87 THR A O 1
ATOM 680 N N . SER A 1 88 ? -11.437 -8.522 12.780 1.00 97.06 88 SER A N 1
ATOM 681 C CA . SER A 1 88 ? -10.925 -7.209 13.199 1.00 97.06 88 SER A CA 1
ATOM 682 C C . SER A 1 88 ? -9.397 -7.185 13.366 1.00 97.06 88 SER A C 1
ATOM 684 O O . SER A 1 88 ? -8.844 -6.427 14.171 1.00 97.06 88 SER A O 1
ATOM 686 N N . THR A 1 89 ? -8.679 -8.014 12.604 1.00 97.44 89 THR A N 1
ATOM 687 C CA . THR A 1 89 ? -7.217 -8.112 12.656 1.00 97.44 89 THR A CA 1
ATOM 688 C C . THR A 1 89 ? -6.615 -8.270 11.267 1.00 97.44 89 THR A C 1
ATOM 690 O O . THR A 1 89 ? -7.177 -8.939 10.410 1.00 97.44 89 THR A O 1
ATOM 693 N N . ILE A 1 90 ? -5.439 -7.677 11.051 1.00 97.12 90 ILE A N 1
ATOM 694 C CA . ILE A 1 90 ? -4.632 -7.884 9.842 1.00 97.12 90 ILE A CA 1
ATOM 695 C C . ILE A 1 90 ? -3.227 -8.313 10.253 1.00 97.12 90 ILE A C 1
ATOM 697 O O . ILE A 1 90 ? -2.607 -7.678 11.110 1.00 97.12 90 ILE A O 1
ATOM 701 N N . GLY A 1 91 ? -2.700 -9.351 9.607 1.00 95.25 91 GLY A N 1
ATOM 702 C CA . GLY A 1 91 ? -1.314 -9.787 9.747 1.00 95.25 91 GLY A CA 1
ATOM 703 C C . GLY A 1 91 ? -1.137 -11.144 10.438 1.00 95.25 91 GLY A C 1
ATOM 704 O O . GLY A 1 91 ? -2.109 -11.858 10.678 1.00 95.25 91 GLY A O 1
ATOM 705 N N . PRO A 1 92 ? 0.107 -11.507 10.791 1.00 96.31 92 PRO A N 1
ATOM 706 C CA . PRO A 1 92 ? 1.269 -10.623 10.897 1.00 96.31 92 PRO A CA 1
ATOM 707 C C . PRO A 1 92 ? 1.779 -10.103 9.541 1.00 96.31 92 PRO A C 1
ATOM 709 O O . PRO A 1 92 ? 1.922 -10.873 8.603 1.00 96.31 92 PRO A O 1
ATOM 712 N N . VAL A 1 93 ? 2.068 -8.801 9.446 1.00 96.38 93 VAL A N 1
ATOM 713 C CA . VAL A 1 93 ? 2.618 -8.160 8.237 1.00 96.38 93 VAL A CA 1
ATOM 714 C C . VAL A 1 93 ? 4.093 -7.787 8.430 1.00 96.38 93 VAL A C 1
ATOM 716 O O . VAL A 1 93 ? 4.458 -7.306 9.509 1.00 96.38 93 VAL A O 1
ATOM 719 N N . PRO A 1 94 ? 4.960 -7.977 7.424 1.00 96.06 94 PRO A N 1
ATOM 720 C CA . PRO A 1 94 ? 6.394 -7.742 7.568 1.00 96.06 94 PRO A CA 1
ATOM 721 C C . PRO A 1 94 ? 6.730 -6.249 7.617 1.00 96.06 94 PRO A C 1
ATOM 723 O O . PRO A 1 94 ? 6.253 -5.465 6.796 1.00 96.06 94 PRO A O 1
ATOM 726 N N . LEU A 1 95 ? 7.604 -5.848 8.541 1.00 93.56 95 LEU A N 1
ATOM 727 C CA . LEU A 1 95 ? 8.285 -4.554 8.468 1.00 93.56 95 LEU A CA 1
ATOM 728 C C . LEU A 1 95 ? 9.624 -4.696 7.737 1.00 93.56 95 LEU A C 1
ATOM 730 O O . LEU A 1 95 ? 10.259 -5.747 7.786 1.00 93.56 95 LEU A O 1
ATOM 734 N N . ILE A 1 96 ? 10.061 -3.625 7.073 1.00 92.44 96 ILE A N 1
ATOM 735 C CA . ILE A 1 96 ? 11.347 -3.574 6.367 1.00 92.44 96 ILE A CA 1
ATOM 736 C C . ILE A 1 96 ? 12.245 -2.497 6.964 1.00 92.44 96 ILE A C 1
ATOM 738 O O . ILE A 1 96 ? 11.763 -1.510 7.515 1.00 92.44 96 ILE A O 1
ATOM 742 N N . LYS A 1 97 ? 13.562 -2.637 6.827 1.00 89.31 97 LYS A N 1
ATOM 743 C CA . LYS A 1 97 ? 14.509 -1.581 7.215 1.00 89.31 97 LYS A CA 1
ATOM 744 C C . LYS A 1 97 ? 14.272 -0.317 6.384 1.00 89.31 97 LYS A C 1
ATOM 746 O O . LYS A 1 97 ? 14.056 -0.411 5.178 1.00 89.31 97 LYS A O 1
ATOM 751 N N . THR A 1 98 ? 14.397 0.865 6.998 1.00 86.62 98 THR A N 1
ATOM 752 C CA . THR A 1 98 ? 14.330 2.156 6.280 1.00 86.62 98 THR A CA 1
ATOM 753 C C . THR A 1 98 ? 15.315 2.217 5.109 1.00 86.62 98 THR A C 1
ATOM 755 O O . THR A 1 98 ? 15.013 2.835 4.096 1.00 86.62 98 THR A O 1
ATOM 758 N N . SER A 1 99 ? 16.458 1.529 5.206 1.00 86.38 99 SER A N 1
ATOM 759 C CA . SER A 1 99 ? 17.450 1.451 4.127 1.00 86.38 99 SER A CA 1
ATOM 760 C C . SER A 1 99 ? 16.943 0.783 2.843 1.00 86.38 99 SER A C 1
ATOM 762 O O . SER A 1 99 ? 17.560 0.931 1.796 1.00 86.38 99 SER A O 1
ATOM 764 N N . LEU A 1 100 ? 15.843 0.029 2.928 1.00 88.94 100 LEU A N 1
ATOM 765 C CA . LEU A 1 100 ? 15.185 -0.627 1.797 1.00 88.94 100 LEU A CA 1
ATOM 766 C C . LEU A 1 100 ? 14.002 0.194 1.252 1.00 88.94 100 LEU A C 1
ATOM 768 O O . LEU A 1 100 ? 13.367 -0.219 0.282 1.00 88.94 100 LEU A O 1
ATOM 772 N N . MET A 1 101 ? 13.670 1.331 1.874 1.00 89.38 101 MET A N 1
ATOM 773 C CA . MET A 1 101 ? 12.600 2.212 1.405 1.00 89.38 101 MET A CA 1
ATOM 774 C C . MET A 1 101 ? 13.077 3.099 0.255 1.00 89.38 101 MET A C 1
ATOM 776 O O . MET A 1 101 ? 14.243 3.493 0.176 1.00 89.38 101 MET A O 1
ATOM 780 N N . LEU A 1 102 ? 12.151 3.455 -0.635 1.00 88.44 102 LEU A N 1
ATOM 781 C CA . LEU A 1 102 ? 12.456 4.312 -1.777 1.00 88.44 102 LEU A CA 1
ATOM 782 C C . LEU A 1 102 ? 12.909 5.701 -1.309 1.00 88.44 102 LEU A C 1
ATOM 784 O O . LEU A 1 102 ? 12.297 6.304 -0.437 1.00 88.44 102 LEU A O 1
ATOM 788 N N . GLY A 1 103 ? 13.947 6.253 -1.937 1.00 83.94 103 GLY A N 1
ATOM 789 C CA . GLY A 1 103 ? 14.445 7.590 -1.608 1.00 83.94 103 GLY A CA 1
ATOM 790 C C . GLY A 1 103 ? 15.230 7.666 -0.300 1.00 83.94 103 GLY A C 1
ATOM 791 O O . GLY A 1 103 ? 15.530 8.774 0.145 1.00 83.94 103 GLY A O 1
ATOM 792 N N . TYR A 1 104 ? 15.571 6.520 0.296 1.00 83.81 104 TYR A N 1
ATOM 793 C CA . TYR A 1 104 ? 16.660 6.458 1.255 1.00 83.81 104 TYR A CA 1
ATOM 794 C C . TYR A 1 104 ? 17.968 6.856 0.563 1.00 83.81 104 TYR A C 1
ATOM 796 O O . TYR A 1 104 ? 18.341 6.277 -0.454 1.00 83.81 104 TYR A O 1
ATOM 804 N N . ASP A 1 105 ? 18.634 7.868 1.111 1.00 78.88 105 ASP A N 1
ATOM 805 C CA . ASP A 1 105 ? 19.925 8.349 0.638 1.00 78.88 105 ASP A CA 1
ATOM 806 C C . ASP A 1 105 ? 20.998 7.976 1.663 1.00 78.88 105 ASP A C 1
ATOM 808 O O . ASP A 1 105 ? 21.035 8.522 2.773 1.00 78.88 105 ASP A O 1
ATOM 812 N N . GLN A 1 106 ? 21.848 7.019 1.294 1.00 72.19 106 GLN A N 1
ATOM 813 C CA . GLN A 1 106 ? 22.944 6.543 2.131 1.00 72.19 106 GLN A CA 1
ATOM 814 C C . GLN A 1 106 ? 24.035 7.614 2.305 1.00 72.19 106 GLN A C 1
ATOM 816 O O . GLN A 1 106 ? 24.692 7.644 3.347 1.00 72.19 106 GLN A O 1
ATOM 821 N N . GLU A 1 107 ? 24.194 8.517 1.332 1.00 67.12 107 GLU A N 1
ATOM 822 C CA . GLU A 1 107 ? 25.227 9.561 1.324 1.00 67.12 107 GLU A CA 1
ATOM 823 C C . GLU A 1 107 ? 24.863 10.760 2.197 1.00 67.12 107 GLU A C 1
ATOM 825 O O . GLU A 1 107 ? 25.745 11.482 2.658 1.00 67.12 107 GLU A O 1
ATOM 830 N N . SER A 1 108 ? 23.578 10.920 2.533 1.00 65.50 108 SER A N 1
ATOM 831 C CA . SER A 1 108 ? 23.112 11.976 3.439 1.00 65.50 108 SER A CA 1
ATOM 832 C C . SER A 1 108 ? 23.705 11.902 4.860 1.00 65.50 108 SER A C 1
ATOM 834 O O . SER A 1 108 ? 23.452 12.793 5.672 1.00 65.50 108 SER A O 1
ATOM 836 N N . GLY A 1 109 ? 24.509 10.871 5.176 1.00 51.72 109 GLY A N 1
ATOM 837 C CA . GLY A 1 109 ? 25.491 10.832 6.274 1.00 51.72 109 GLY A CA 1
ATOM 838 C C . GLY A 1 109 ? 24.918 10.822 7.695 1.00 51.72 109 GLY A C 1
ATOM 839 O O . GLY A 1 109 ? 25.595 10.459 8.657 1.00 51.72 109 GLY A O 1
ATOM 840 N N . SER A 1 110 ? 23.644 11.161 7.852 1.00 51.59 110 SER A N 1
ATOM 841 C CA . SER A 1 110 ? 22.936 11.124 9.117 1.00 51.59 110 SER A CA 1
ATOM 842 C C . SER A 1 110 ? 22.493 9.693 9.392 1.00 51.59 110 SER A C 1
ATOM 844 O O . SER A 1 110 ? 21.360 9.312 9.102 1.00 51.59 110 SER A O 1
ATOM 846 N N . MET A 1 111 ? 23.384 8.905 10.005 1.00 53.34 111 MET A N 1
ATOM 847 C CA . MET A 1 111 ? 23.095 7.646 10.715 1.00 53.34 111 MET A CA 1
ATOM 848 C C . MET A 1 111 ? 22.161 7.886 11.923 1.00 53.34 111 MET A C 1
ATOM 850 O O . MET A 1 111 ? 22.430 7.481 13.054 1.00 53.34 111 MET A O 1
ATOM 854 N N . SER A 1 112 ? 21.058 8.605 11.717 1.00 58.56 112 SER A N 1
ATOM 855 C CA . SER A 1 112 ? 20.079 8.894 12.753 1.00 58.56 112 SER A CA 1
ATOM 856 C C . SER A 1 112 ? 19.382 7.605 13.186 1.00 58.56 112 SER A C 1
ATOM 858 O O . SER A 1 112 ? 19.220 6.659 12.411 1.00 58.56 112 SER A O 1
ATOM 860 N N . ALA A 1 113 ? 18.924 7.562 14.439 1.00 58.41 113 ALA A N 1
ATOM 861 C CA . ALA A 1 113 ? 18.191 6.421 14.991 1.00 58.41 113 ALA A CA 1
ATOM 862 C C . ALA A 1 113 ? 16.988 5.981 14.121 1.00 58.41 113 ALA A C 1
ATOM 864 O O . ALA A 1 113 ? 16.625 4.803 14.124 1.00 58.41 113 ALA A O 1
ATOM 865 N N . GLY A 1 114 ? 16.431 6.887 13.306 1.00 60.72 114 GLY A N 1
ATOM 866 C CA . GLY A 1 114 ? 15.365 6.590 12.347 1.00 60.72 114 GLY A CA 1
ATOM 867 C C . GLY A 1 114 ? 15.752 5.599 11.239 1.00 60.72 114 GLY A C 1
ATOM 868 O O . GLY A 1 114 ? 14.886 4.886 10.737 1.00 60.72 114 GLY A O 1
ATOM 869 N N . LEU A 1 115 ? 17.038 5.474 10.896 1.00 59.66 115 LEU A N 1
ATOM 870 C CA . LEU A 1 115 ? 17.504 4.568 9.834 1.00 59.66 115 LEU A CA 1
ATOM 871 C C . LEU A 1 115 ? 17.559 3.099 10.248 1.00 59.66 115 LEU A C 1
ATOM 873 O O . LEU A 1 115 ? 17.415 2.215 9.409 1.00 59.66 115 LEU A O 1
ATOM 877 N N . ARG A 1 116 ? 17.700 2.837 11.550 1.00 63.41 116 ARG A N 1
ATOM 878 C CA . ARG A 1 116 ? 17.614 1.485 12.130 1.00 63.41 116 ARG A CA 1
ATOM 879 C C . ARG A 1 116 ? 16.178 1.043 12.393 1.00 63.41 116 ARG A C 1
ATOM 881 O O . ARG A 1 116 ? 15.940 -0.102 12.760 1.00 63.41 116 ARG A O 1
ATOM 888 N N . THR A 1 117 ? 15.227 1.958 12.256 1.00 76.81 117 THR A N 1
ATOM 889 C CA . THR A 1 117 ? 13.833 1.691 12.586 1.00 76.81 117 THR A CA 1
ATOM 890 C C . THR A 1 117 ? 13.200 0.942 11.423 1.00 76.81 117 THR A C 1
ATOM 892 O O . THR A 1 117 ? 13.154 1.462 10.318 1.00 76.81 117 THR A O 1
ATOM 895 N N . GLU A 1 118 ? 12.715 -0.277 11.648 1.00 86.94 118 GLU A N 1
ATOM 896 C CA . GLU A 1 118 ? 11.871 -0.941 10.651 1.00 86.94 118 GLU A CA 1
ATOM 897 C C . GLU A 1 118 ? 10.583 -0.126 10.424 1.00 86.94 118 GLU A C 1
ATOM 899 O O . GLU A 1 118 ? 9.977 0.370 11.379 1.00 86.94 118 GLU A O 1
ATOM 904 N N . GLN A 1 119 ? 10.168 0.003 9.171 1.00 88.88 119 GLN A N 1
ATOM 905 C CA . GLN A 1 119 ? 9.018 0.769 8.708 1.00 88.88 119 GLN A CA 1
ATOM 906 C C . GLN A 1 119 ? 8.095 -0.114 7.867 1.00 88.88 119 GLN A C 1
ATOM 908 O O . GLN A 1 119 ? 8.460 -1.203 7.417 1.00 88.88 119 GLN A O 1
ATOM 913 N N . LYS A 1 120 ? 6.876 0.374 7.635 1.00 92.00 120 LYS A N 1
ATOM 914 C CA . LYS A 1 120 ? 5.939 -0.251 6.700 1.00 92.00 120 LYS A CA 1
ATOM 915 C C . LYS A 1 120 ? 6.376 0.097 5.280 1.00 92.00 120 LYS A C 1
ATOM 917 O O . LYS A 1 120 ? 6.259 1.246 4.869 1.00 92.00 120 LYS A O 1
ATOM 922 N N . GLY A 1 121 ? 6.932 -0.876 4.570 1.00 92.19 121 GLY A N 1
ATOM 923 C CA . GLY A 1 121 ? 7.232 -0.751 3.143 1.00 92.19 121 GLY A CA 1
ATOM 924 C C . GLY A 1 121 ? 6.244 -1.524 2.284 1.00 92.19 121 GLY A C 1
ATOM 925 O O . GLY A 1 121 ? 5.284 -2.090 2.806 1.00 92.19 121 GLY A O 1
ATOM 926 N N . VAL A 1 122 ? 6.518 -1.604 0.979 1.00 93.81 122 VAL A N 1
ATOM 927 C CA . VAL A 1 122 ? 5.701 -2.352 0.003 1.00 93.81 122 VAL A CA 1
ATOM 928 C C . VAL A 1 122 ? 5.213 -3.717 0.523 1.00 93.81 122 VAL A C 1
ATOM 930 O O . VAL A 1 122 ? 4.005 -3.938 0.469 1.00 93.81 122 VAL A O 1
ATOM 933 N N . PRO A 1 123 ? 6.056 -4.602 1.106 1.00 94.88 123 PRO A N 1
ATOM 934 C CA . PRO A 1 123 ? 5.596 -5.928 1.532 1.00 94.88 123 PRO A CA 1
ATOM 935 C C . PRO A 1 123 ? 4.506 -5.886 2.613 1.00 94.88 123 PRO A C 1
ATOM 937 O O . PRO A 1 123 ? 3.569 -6.673 2.576 1.00 94.88 123 PRO A O 1
ATOM 940 N N . CYS A 1 124 ? 4.584 -4.929 3.544 1.00 94.75 124 CYS A N 1
ATOM 941 C CA . CYS A 1 124 ? 3.551 -4.709 4.562 1.00 94.75 124 CYS A CA 1
ATOM 942 C C . CYS A 1 124 ? 2.199 -4.400 3.911 1.00 94.75 124 CYS A C 1
ATOM 944 O O . CYS A 1 124 ? 1.168 -4.959 4.276 1.00 94.75 124 CYS A O 1
ATOM 946 N N . HIS A 1 125 ? 2.217 -3.503 2.926 1.00 93.75 125 HIS A N 1
ATOM 947 C CA . HIS A 1 125 ? 1.014 -3.010 2.272 1.00 93.75 125 HIS A CA 1
ATOM 948 C C . HIS A 1 125 ? 0.393 -4.032 1.318 1.00 93.75 125 HIS A C 1
ATOM 950 O O . HIS A 1 125 ? -0.830 -4.084 1.230 1.00 93.75 125 HIS A O 1
ATOM 956 N N . VAL A 1 126 ? 1.200 -4.882 0.674 1.00 94.62 126 VAL A N 1
ATOM 957 C CA . VAL A 1 126 ? 0.700 -6.028 -0.106 1.00 94.62 126 VAL A CA 1
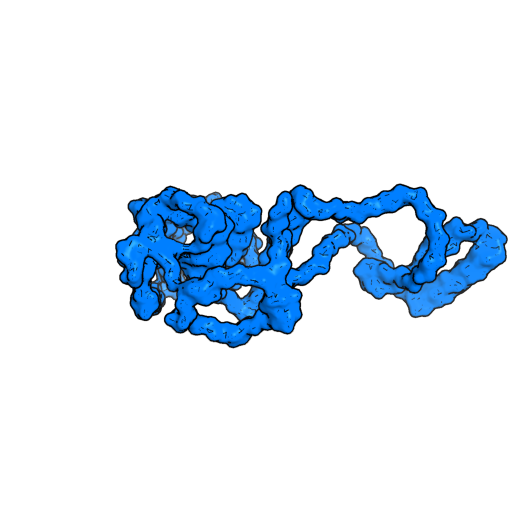ATOM 958 C C . VAL A 1 126 ? -0.123 -6.959 0.787 1.00 94.62 126 VAL A C 1
ATOM 960 O O . VAL A 1 126 ? -1.246 -7.310 0.435 1.00 94.62 126 VAL A O 1
ATOM 963 N N . GLU A 1 127 ? 0.378 -7.297 1.976 1.00 95.44 127 GLU A N 1
ATOM 964 C CA . GLU A 1 127 ? -0.347 -8.172 2.907 1.00 95.44 127 GLU A CA 1
ATOM 965 C C . GLU A 1 127 ? -1.618 -7.518 3.469 1.00 95.44 127 GLU A C 1
ATOM 967 O O . GLU A 1 127 ? -2.621 -8.199 3.671 1.00 95.44 127 GLU A O 1
ATOM 972 N N . ILE A 1 128 ? -1.633 -6.191 3.650 1.00 94.19 128 ILE A N 1
ATOM 973 C CA . ILE A 1 128 ? -2.867 -5.463 3.996 1.00 94.19 128 ILE A CA 1
ATOM 974 C C . ILE A 1 128 ? -3.904 -5.593 2.874 1.00 94.19 128 ILE A C 1
ATOM 976 O O . ILE A 1 128 ? -5.064 -5.887 3.154 1.00 94.19 128 ILE A O 1
ATOM 980 N N . LEU A 1 129 ? -3.505 -5.383 1.615 1.00 93.00 129 LEU A N 1
ATOM 981 C CA . LEU A 1 129 ? -4.420 -5.484 0.475 1.00 93.00 129 LEU A CA 1
ATOM 982 C C . LEU A 1 129 ? -4.984 -6.905 0.337 1.00 93.00 129 LEU A C 1
ATOM 984 O O . LEU A 1 129 ? -6.196 -7.062 0.194 1.00 93.00 129 LEU A O 1
ATOM 988 N N . LYS A 1 130 ? -4.130 -7.929 0.462 1.00 93.06 130 LYS A N 1
ATOM 989 C CA . LYS A 1 130 ? -4.545 -9.339 0.449 1.00 93.06 130 LYS A CA 1
ATOM 990 C C . LYS A 1 130 ? -5.509 -9.673 1.583 1.00 93.06 130 LYS A C 1
ATOM 992 O O . LYS A 1 130 ? -6.492 -10.359 1.343 1.00 93.06 130 LYS A O 1
ATOM 997 N N . ALA A 1 131 ? -5.268 -9.173 2.795 1.00 94.19 131 ALA A N 1
ATOM 998 C CA . ALA A 1 131 ? -6.126 -9.464 3.944 1.00 94.19 131 ALA A CA 1
ATOM 999 C C . ALA A 1 131 ? -7.571 -8.978 3.747 1.00 94.19 131 ALA A C 1
ATOM 1001 O O . ALA A 1 131 ? -8.504 -9.652 4.171 1.00 94.19 131 ALA A O 1
ATOM 1002 N N . TYR A 1 132 ? -7.763 -7.835 3.085 1.00 92.06 132 TYR A N 1
ATOM 1003 C CA . TYR A 1 132 ? -9.100 -7.338 2.746 1.00 92.06 132 TYR A CA 1
ATOM 1004 C C . TYR A 1 132 ? -9.756 -8.081 1.582 1.00 92.06 132 TYR A C 1
ATOM 1006 O O . TYR A 1 132 ? -10.979 -8.146 1.529 1.00 92.06 132 TYR A O 1
ATOM 1014 N N . ALA A 1 133 ? -8.964 -8.609 0.648 1.00 91.00 133 ALA A N 1
ATOM 1015 C CA . ALA A 1 133 ? -9.473 -9.436 -0.441 1.00 91.00 133 ALA A CA 1
ATOM 1016 C C . ALA A 1 133 ? -9.790 -10.873 0.010 1.00 91.00 133 ALA A C 1
ATOM 1018 O O . ALA A 1 133 ? -10.626 -11.540 -0.592 1.00 91.00 133 ALA A O 1
ATOM 1019 N N . SER A 1 134 ? -9.139 -11.351 1.073 1.00 92.75 134 SER A N 1
ATOM 1020 C CA . SER A 1 134 ? -9.355 -12.688 1.622 1.00 92.75 134 SER A CA 1
ATOM 1021 C C . SER A 1 134 ? -10.784 -12.857 2.141 1.00 92.75 134 SER A C 1
ATOM 1023 O O . SER A 1 134 ? -11.320 -11.989 2.836 1.00 92.75 134 SER A O 1
ATOM 1025 N N . GLY A 1 135 ? -11.398 -13.984 1.787 1.00 89.50 135 GLY A N 1
ATOM 1026 C CA . GLY A 1 135 ? -12.789 -14.297 2.122 1.00 89.50 135 GLY A CA 1
ATOM 1027 C C . GLY A 1 135 ? -13.829 -13.634 1.210 1.00 89.50 135 GLY A C 1
ATOM 1028 O O . GLY A 1 135 ? -15.022 -13.873 1.386 1.00 89.50 135 GLY A O 1
ATOM 1029 N N . LEU A 1 136 ? -13.409 -12.829 0.227 1.00 88.88 136 LEU A N 1
ATOM 1030 C CA . LEU A 1 136 ? -14.307 -12.251 -0.772 1.00 88.88 136 LEU A CA 1
ATOM 1031 C C . LEU A 1 136 ? -14.304 -13.081 -2.057 1.00 88.88 136 LEU A C 1
ATOM 1033 O O . LEU A 1 136 ? -13.249 -13.468 -2.557 1.00 88.88 136 LEU A O 1
ATOM 1037 N N . ASP A 1 137 ? -15.490 -13.299 -2.621 1.00 85.69 137 ASP A N 1
ATOM 1038 C CA . ASP A 1 137 ? -15.666 -13.920 -3.937 1.00 85.69 137 ASP A CA 1
ATOM 1039 C C . ASP A 1 137 ? -15.523 -12.852 -5.032 1.00 85.69 137 ASP A C 1
ATOM 1041 O O . ASP A 1 137 ? -16.499 -12.401 -5.630 1.00 85.69 137 ASP A O 1
ATOM 1045 N N . LEU A 1 138 ? -14.299 -12.336 -5.191 1.00 81.56 138 LEU A N 1
ATOM 1046 C CA . LEU A 1 138 ? -14.021 -11.257 -6.135 1.00 81.56 138 LEU A CA 1
ATOM 1047 C C . LEU A 1 138 ? -13.982 -11.787 -7.569 1.00 81.56 138 LEU A C 1
ATOM 1049 O O . LEU A 1 138 ? -13.219 -12.694 -7.904 1.00 81.56 138 LEU A O 1
ATOM 1053 N N . THR A 1 139 ? -14.739 -11.141 -8.444 1.00 80.31 139 THR A N 1
ATOM 1054 C CA . THR A 1 139 ? -14.732 -11.385 -9.884 1.00 80.31 139 THR A CA 1
ATOM 1055 C C . THR A 1 139 ? -13.795 -10.403 -10.602 1.00 80.31 139 THR A C 1
ATOM 1057 O O . THR A 1 139 ? -13.487 -9.329 -10.080 1.00 80.31 139 THR A O 1
ATOM 1060 N N . PRO A 1 140 ? -13.368 -10.689 -11.846 1.00 78.00 140 PRO A N 1
ATOM 1061 C CA . PRO A 1 140 ? -12.610 -9.731 -12.655 1.00 78.00 140 PRO A CA 1
ATOM 1062 C C . PRO A 1 140 ? -13.340 -8.409 -12.941 1.00 78.00 140 PRO A C 1
ATOM 1064 O O . PRO A 1 140 ? -12.697 -7.453 -13.370 1.00 78.00 140 PRO A O 1
ATOM 1067 N N . ALA A 1 141 ? -14.662 -8.352 -12.744 1.00 73.06 141 ALA A N 1
ATOM 1068 C CA . ALA A 1 141 ? -15.462 -7.139 -12.904 1.00 73.06 141 ALA A CA 1
ATOM 1069 C C . ALA A 1 141 ? -15.450 -6.247 -11.649 1.00 73.06 141 ALA A C 1
ATOM 1071 O O . ALA A 1 141 ? -15.830 -5.076 -11.727 1.00 73.06 141 ALA A O 1
ATOM 1072 N N . ASP A 1 142 ? -15.011 -6.776 -10.504 1.00 72.94 142 ASP A N 1
ATOM 1073 C CA . ASP A 1 142 ? -15.001 -6.038 -9.250 1.00 72.94 142 ASP A CA 1
ATOM 1074 C C . ASP A 1 142 ? -13.847 -5.043 -9.193 1.00 72.94 142 ASP A C 1
ATOM 1076 O O . ASP A 1 142 ? -12.679 -5.370 -9.410 1.00 72.94 142 ASP A O 1
ATOM 1080 N N . ILE A 1 143 ? -14.194 -3.802 -8.853 1.00 70.75 143 ILE A N 1
ATOM 1081 C CA . ILE A 1 143 ? -13.246 -2.704 -8.702 1.00 70.75 143 ILE A CA 1
ATOM 1082 C C . ILE A 1 143 ? -13.005 -2.469 -7.218 1.00 70.75 143 ILE A C 1
ATOM 1084 O O . ILE A 1 143 ? -13.861 -1.954 -6.498 1.00 70.75 143 ILE A O 1
ATOM 1088 N N . TYR A 1 144 ? -11.790 -2.766 -6.787 1.00 73.25 144 TYR A N 1
ATOM 1089 C CA . TYR A 1 144 ? -11.317 -2.494 -5.447 1.00 73.25 144 TYR A CA 1
ATOM 1090 C C . TYR A 1 144 ? -10.769 -1.068 -5.374 1.00 73.25 144 TYR A C 1
ATOM 1092 O O . TYR A 1 144 ? -9.833 -0.732 -6.091 1.00 73.25 144 TYR A O 1
ATOM 1100 N N . ILE A 1 145 ? -11.345 -0.195 -4.546 1.00 72.81 145 ILE A N 1
ATOM 1101 C CA . ILE A 1 145 ? -10.850 1.181 -4.378 1.00 72.81 145 ILE A CA 1
ATOM 1102 C C . ILE A 1 145 ? -10.173 1.299 -3.018 1.00 72.81 145 ILE A C 1
ATOM 1104 O O . ILE A 1 145 ? -10.826 1.131 -1.992 1.00 72.81 145 ILE A O 1
ATOM 1108 N N . PHE A 1 146 ? -8.886 1.639 -3.016 1.00 75.75 146 PHE A N 1
ATOM 1109 C CA . PHE A 1 146 ? -8.109 1.853 -1.801 1.00 75.75 146 PHE A CA 1
ATOM 1110 C C . PHE A 1 146 ? -7.682 3.316 -1.693 1.00 75.75 146 PHE A C 1
ATOM 1112 O O . PHE A 1 146 ? -7.029 3.847 -2.595 1.00 75.75 146 PHE A O 1
ATOM 1119 N N . VAL A 1 147 ? -8.040 3.960 -0.582 1.00 71.31 147 VAL A N 1
ATOM 1120 C CA . VAL A 1 147 ? -7.724 5.369 -0.317 1.00 71.31 147 VAL A CA 1
ATOM 1121 C C . VAL A 1 147 ? -6.732 5.457 0.837 1.00 71.31 147 VAL A C 1
ATOM 1123 O O . VAL A 1 147 ? -7.082 5.169 1.980 1.00 71.31 147 VAL A O 1
ATOM 1126 N N . ASP A 1 148 ? -5.501 5.873 0.539 1.00 72.50 148 ASP A N 1
ATOM 1127 C CA . ASP A 1 148 ? -4.466 6.147 1.537 1.00 72.50 148 ASP A CA 1
ATOM 1128 C C . ASP A 1 148 ? -4.506 7.625 1.945 1.00 72.50 148 ASP A C 1
ATOM 1130 O O . ASP A 1 148 ? -4.045 8.521 1.232 1.00 72.50 148 ASP A O 1
ATOM 1134 N N . VAL A 1 149 ? -5.104 7.874 3.109 1.00 66.88 149 VAL A N 1
ATOM 1135 C CA . VAL A 1 149 ? -5.310 9.216 3.678 1.00 66.88 149 VAL A CA 1
ATOM 1136 C C . VAL A 1 149 ? -4.096 9.757 4.430 1.00 66.88 149 VAL A C 1
ATOM 1138 O O . VAL A 1 149 ? -4.088 10.925 4.823 1.00 66.88 149 VAL A O 1
ATOM 1141 N N . LEU A 1 150 ? -3.054 8.948 4.639 1.00 64.69 150 LEU A N 1
ATOM 1142 C CA . LEU A 1 150 ? -1.823 9.434 5.246 1.00 64.69 150 LEU A CA 1
ATOM 1143 C C . LEU A 1 150 ? -0.799 9.758 4.160 1.00 64.69 150 LEU A C 1
ATOM 1145 O O . LEU A 1 150 ? -0.621 8.975 3.230 1.00 64.69 150 LEU A O 1
ATOM 1149 N N . PRO A 1 151 ? -0.054 10.871 4.280 1.00 57.91 151 PRO A N 1
ATOM 1150 C CA . PRO A 1 151 ? 1.083 11.122 3.413 1.00 57.91 151 PRO A CA 1
ATOM 1151 C C . PRO A 1 151 ? 2.187 10.112 3.744 1.00 57.91 151 PRO A C 1
ATOM 1153 O O . PRO A 1 151 ? 3.116 10.392 4.508 1.00 57.91 151 PRO A O 1
ATOM 1156 N N . ASN A 1 152 ? 2.092 8.916 3.166 1.00 65.25 152 ASN A N 1
ATOM 1157 C CA . ASN A 1 152 ? 3.177 7.959 3.172 1.00 65.25 152 ASN A CA 1
ATOM 1158 C C . ASN A 1 152 ? 4.316 8.569 2.371 1.00 65.25 152 ASN A C 1
ATOM 1160 O O . ASN A 1 152 ? 4.186 8.863 1.182 1.00 65.25 152 ASN A O 1
ATOM 1164 N N . ARG A 1 153 ? 5.449 8.777 3.052 1.00 67.94 153 ARG A N 1
ATOM 1165 C CA . ARG A 1 153 ? 6.598 9.532 2.536 1.00 67.94 153 ARG A CA 1
ATOM 1166 C C . ARG A 1 153 ? 7.024 9.074 1.133 1.00 67.94 153 ARG A C 1
ATOM 1168 O O . ARG A 1 153 ? 7.515 9.897 0.367 1.00 67.94 153 ARG A O 1
ATOM 1175 N N . HIS A 1 154 ? 6.799 7.798 0.814 1.00 80.06 154 HIS A N 1
ATOM 1176 C CA . HIS A 1 154 ? 7.304 7.138 -0.383 1.00 80.06 154 HIS A CA 1
ATOM 1177 C C . HIS A 1 154 ? 6.242 6.414 -1.233 1.00 80.06 154 HIS A C 1
ATOM 1179 O O . HIS A 1 154 ? 6.605 5.613 -2.090 1.00 80.06 154 HIS A O 1
ATOM 1185 N N . CYS A 1 155 ? 4.946 6.701 -1.031 1.00 88.31 155 CYS A N 1
ATOM 1186 C CA . CYS A 1 155 ? 3.844 6.069 -1.779 1.00 88.31 155 CYS A CA 1
ATOM 1187 C C . CYS A 1 155 ? 3.875 4.522 -1.726 1.00 88.31 155 CYS A C 1
ATOM 1189 O O . CYS A 1 155 ? 3.645 3.835 -2.720 1.00 88.31 155 CYS A O 1
ATOM 1191 N N . GLU A 1 156 ? 4.201 3.955 -0.561 1.00 90.44 156 GLU A N 1
ATOM 1192 C CA . GLU A 1 156 ? 4.412 2.507 -0.414 1.00 90.44 156 GLU A CA 1
ATOM 1193 C C . GLU A 1 156 ? 3.136 1.692 -0.689 1.00 90.44 156 GLU A C 1
ATOM 1195 O O . GLU A 1 156 ? 3.219 0.634 -1.311 1.00 90.44 156 GLU A O 1
ATOM 1200 N N . PHE A 1 157 ? 1.953 2.205 -0.320 1.00 90.12 157 PHE A N 1
ATOM 1201 C CA . PHE A 1 157 ? 0.674 1.586 -0.689 1.00 90.12 157 PHE A CA 1
ATOM 1202 C C . PHE A 1 157 ? 0.432 1.599 -2.201 1.00 90.12 157 PHE A C 1
ATOM 1204 O O . PHE A 1 157 ? 0.031 0.580 -2.751 1.00 90.12 157 PHE A O 1
ATOM 1211 N N . GLY A 1 158 ? 0.711 2.710 -2.889 1.00 91.00 158 GLY A N 1
ATOM 1212 C CA . GLY A 1 158 ? 0.555 2.784 -4.345 1.00 91.00 158 GLY A CA 1
ATOM 1213 C C . GLY A 1 158 ? 1.485 1.819 -5.078 1.00 91.00 158 GLY A C 1
ATOM 1214 O O . GLY A 1 158 ? 1.082 1.155 -6.028 1.00 91.00 158 GLY A O 1
ATOM 1215 N N . ARG A 1 159 ? 2.717 1.662 -4.588 1.00 93.56 159 ARG A N 1
ATOM 1216 C CA . ARG A 1 159 ? 3.661 0.661 -5.106 1.00 93.56 159 ARG A CA 1
ATOM 1217 C C . ARG A 1 159 ? 3.199 -0.771 -4.825 1.00 93.56 159 ARG A C 1
ATOM 1219 O O . ARG A 1 159 ? 3.318 -1.620 -5.701 1.00 93.56 159 ARG A O 1
ATOM 1226 N N . ALA A 1 160 ? 2.648 -1.033 -3.640 1.00 93.94 160 ALA A N 1
ATOM 1227 C CA . ALA A 1 160 ? 2.062 -2.330 -3.299 1.00 93.94 160 ALA A CA 1
ATOM 1228 C C . ALA A 1 160 ? 0.831 -2.657 -4.146 1.00 93.94 160 ALA A C 1
ATOM 1230 O O . ALA A 1 160 ? 0.663 -3.805 -4.551 1.00 93.94 160 ALA A O 1
ATOM 1231 N N . ALA A 1 161 ? 0.014 -1.652 -4.460 1.00 92.69 161 ALA A N 1
ATOM 1232 C CA . ALA A 1 161 ? -1.116 -1.791 -5.362 1.00 92.69 161 ALA A CA 1
ATOM 1233 C C . ALA A 1 161 ? -0.656 -2.226 -6.758 1.00 92.69 161 ALA A C 1
ATOM 1235 O O . ALA A 1 161 ? -1.159 -3.213 -7.284 1.00 92.69 161 ALA A O 1
ATOM 1236 N N . VAL A 1 162 ? 0.356 -1.550 -7.314 1.00 93.69 162 VAL A N 1
ATOM 1237 C CA . VAL A 1 162 ? 0.951 -1.916 -8.610 1.00 93.69 162 VAL A CA 1
ATOM 1238 C C . VAL A 1 162 ? 1.516 -3.335 -8.579 1.00 93.69 162 VAL A C 1
ATOM 1240 O O . VAL A 1 162 ? 1.201 -4.115 -9.469 1.00 93.69 162 VAL A O 1
ATOM 1243 N N . ALA A 1 163 ? 2.288 -3.696 -7.549 1.00 93.75 163 ALA A N 1
ATOM 1244 C CA . ALA A 1 163 ? 2.817 -5.055 -7.410 1.00 93.75 163 ALA A CA 1
ATOM 1245 C C . ALA A 1 163 ? 1.693 -6.107 -7.380 1.00 93.75 163 ALA A C 1
ATOM 1247 O O . ALA A 1 163 ? 1.750 -7.092 -8.105 1.00 93.75 163 ALA A O 1
ATOM 1248 N N . SER A 1 164 ? 0.626 -5.849 -6.618 1.00 92.75 164 SER A N 1
ATOM 1249 C CA . SER A 1 164 ? -0.501 -6.781 -6.487 1.00 92.75 164 SER A CA 1
ATOM 1250 C C . SER A 1 164 ? -1.275 -6.971 -7.799 1.00 92.75 164 SER A C 1
ATOM 1252 O O . SER A 1 164 ? -1.729 -8.083 -8.074 1.00 92.75 164 SER A O 1
ATOM 1254 N N . ILE A 1 165 ? -1.410 -5.903 -8.599 1.00 91.12 165 ILE A N 1
ATOM 1255 C CA . ILE A 1 165 ? -2.030 -5.939 -9.935 1.00 91.12 165 ILE A CA 1
ATOM 1256 C C . ILE A 1 165 ? -1.161 -6.745 -10.904 1.00 91.12 165 ILE A C 1
ATOM 1258 O O . ILE A 1 165 ? -1.677 -7.605 -11.608 1.00 91.12 165 ILE A O 1
ATOM 1262 N N . LEU A 1 166 ? 0.150 -6.482 -10.935 1.00 91.75 166 LEU A N 1
ATOM 1263 C CA . LEU A 1 166 ? 1.078 -7.175 -11.834 1.00 91.75 166 LEU A CA 1
ATOM 1264 C C . LEU A 1 166 ? 1.137 -8.679 -11.529 1.00 91.75 166 LEU A C 1
ATOM 1266 O O . LEU A 1 166 ? 1.040 -9.491 -12.444 1.00 91.75 166 LEU A O 1
ATOM 1270 N N . ASP A 1 167 ? 1.154 -9.046 -10.247 1.00 91.06 167 ASP A N 1
ATOM 1271 C CA . ASP A 1 167 ? 1.135 -10.444 -9.804 1.00 91.06 167 ASP A CA 1
ATOM 1272 C C . ASP A 1 167 ? -0.242 -11.123 -9.986 1.00 91.06 167 ASP A C 1
ATOM 1274 O O . ASP A 1 167 ? -0.409 -12.286 -9.619 1.00 91.06 167 ASP A O 1
ATOM 1278 N N . SER A 1 168 ? -1.250 -10.413 -10.518 1.00 87.62 168 SER A N 1
ATOM 1279 C CA . SER A 1 168 ? -2.637 -10.890 -10.681 1.00 87.62 168 SER A CA 1
ATOM 1280 C C . SER A 1 168 ? -3.264 -11.419 -9.383 1.00 87.62 168 SER A C 1
ATOM 1282 O O . SER A 1 168 ? -4.159 -12.261 -9.399 1.00 87.62 168 SER A O 1
ATOM 1284 N N . THR A 1 169 ? -2.789 -10.927 -8.236 1.00 83.56 169 THR A N 1
ATOM 1285 C CA . THR A 1 169 ? -3.296 -11.333 -6.914 1.00 83.56 169 THR A CA 1
ATOM 1286 C C . THR A 1 169 ? -4.615 -10.653 -6.564 1.00 83.56 169 THR A C 1
ATOM 1288 O O . THR A 1 169 ? -5.351 -11.147 -5.715 1.00 83.56 169 THR A O 1
ATOM 1291 N N . LEU A 1 170 ? -4.908 -9.520 -7.208 1.00 82.44 170 LEU A N 1
ATOM 1292 C CA . LEU A 1 170 ? -6.127 -8.738 -7.033 1.00 82.44 170 LEU A CA 1
ATOM 1293 C C . LEU A 1 170 ? -6.702 -8.401 -8.419 1.00 82.44 170 LEU A C 1
ATOM 1295 O O . LEU A 1 170 ? -5.925 -8.006 -9.288 1.00 82.44 170 LEU A O 1
ATOM 1299 N N . PRO A 1 171 ? -8.026 -8.521 -8.635 1.00 74.19 171 PRO A N 1
ATOM 1300 C CA . PRO A 1 171 ? -8.630 -8.441 -9.967 1.00 74.19 171 PRO A CA 1
ATOM 1301 C C . PRO A 1 171 ? -8.510 -7.047 -10.591 1.00 74.19 171 PRO A C 1
ATOM 1303 O O . PRO A 1 171 ? -7.877 -6.889 -11.631 1.00 74.19 171 PRO A O 1
ATOM 1306 N N . GLN A 1 172 ? -9.070 -6.017 -9.948 1.00 80.75 172 GLN A N 1
ATOM 1307 C CA . GLN A 1 172 ? -8.882 -4.622 -10.349 1.00 80.75 172 GLN A CA 1
ATOM 1308 C C . GLN A 1 172 ? -8.744 -3.744 -9.111 1.00 80.75 172 GLN A C 1
ATOM 1310 O O . GLN A 1 172 ? -9.656 -3.669 -8.296 1.00 80.75 172 GLN A O 1
ATOM 1315 N N . LEU A 1 173 ? -7.616 -3.049 -8.971 1.00 84.56 173 LEU A N 1
ATOM 1316 C CA . LEU A 1 173 ? -7.354 -2.156 -7.844 1.00 84.56 173 LEU A CA 1
ATOM 1317 C C . LEU A 1 173 ? -7.141 -0.721 -8.336 1.00 84.56 173 LEU A C 1
ATOM 1319 O O . LEU A 1 173 ? -6.241 -0.430 -9.120 1.00 84.56 173 LEU A O 1
ATOM 1323 N N . ARG A 1 174 ? -7.966 0.199 -7.840 1.00 83.69 174 ARG A N 1
ATOM 1324 C CA . ARG A 1 174 ? -7.824 1.646 -7.988 1.00 83.69 174 ARG A CA 1
ATOM 1325 C C . ARG A 1 174 ? -7.257 2.205 -6.694 1.00 83.69 174 ARG A C 1
ATOM 1327 O O . ARG A 1 174 ? -7.896 2.160 -5.647 1.00 83.69 174 ARG A O 1
ATOM 1334 N N . TYR A 1 175 ? -6.055 2.752 -6.776 1.00 85.19 175 TYR A N 1
ATOM 1335 C CA . TYR A 1 175 ? -5.394 3.388 -5.647 1.00 85.19 175 TYR A CA 1
ATOM 1336 C C . TYR A 1 175 ? -5.509 4.911 -5.742 1.00 85.19 175 TYR A C 1
ATOM 1338 O O . TYR A 1 175 ? -5.197 5.499 -6.778 1.00 85.19 175 TYR A O 1
ATOM 1346 N N . MET A 1 176 ? -5.918 5.543 -4.644 1.00 81.75 176 MET A N 1
ATOM 1347 C CA . MET A 1 176 ? -5.880 6.990 -4.457 1.00 81.75 176 MET A CA 1
ATOM 1348 C C . MET A 1 176 ? -5.008 7.299 -3.245 1.00 81.75 176 MET A C 1
ATOM 1350 O O . MET A 1 176 ? -5.208 6.737 -2.171 1.00 81.75 176 MET A O 1
ATOM 1354 N N . GLY A 1 177 ? -4.049 8.205 -3.397 1.00 81.62 177 GLY A N 1
ATOM 1355 C CA . GLY A 1 177 ? -3.186 8.593 -2.291 1.00 81.62 177 GLY A CA 1
ATOM 1356 C C . GLY A 1 177 ? -2.492 9.921 -2.532 1.00 81.62 177 GLY A C 1
ATOM 1357 O O . GLY A 1 177 ? -2.461 10.440 -3.649 1.00 81.62 177 GLY A O 1
ATOM 1358 N N . TYR A 1 178 ? -1.920 10.460 -1.461 1.00 80.94 178 TYR A N 1
ATOM 1359 C CA . TYR A 1 178 ? -1.204 11.728 -1.488 1.00 80.94 178 TYR A CA 1
ATOM 1360 C C . TYR A 1 178 ? 0.301 11.501 -1.589 1.00 80.94 178 TYR A C 1
ATOM 1362 O O . TYR A 1 178 ? 0.891 10.718 -0.845 1.00 80.94 178 TYR A O 1
ATOM 1370 N N . VAL A 1 179 ? 0.947 12.243 -2.484 1.00 83.25 179 VAL A N 1
ATOM 1371 C CA . VAL A 1 179 ? 2.400 12.237 -2.663 1.00 83.25 179 VAL A CA 1
ATOM 1372 C C . VAL A 1 179 ? 2.919 13.666 -2.607 1.00 83.25 179 VAL A C 1
ATOM 1374 O O . VAL A 1 179 ? 2.297 14.595 -3.119 1.00 83.25 179 VAL A O 1
ATOM 1377 N N . LYS A 1 180 ? 4.070 13.865 -1.958 1.00 84.19 180 LYS A N 1
ATOM 1378 C CA . LYS A 1 180 ? 4.729 15.174 -1.961 1.00 84.19 180 LYS A CA 1
ATOM 1379 C C . LYS A 1 180 ? 5.178 15.506 -3.380 1.00 84.19 180 LYS A C 1
ATOM 1381 O O . LYS A 1 180 ? 5.804 14.664 -4.021 1.00 84.19 180 LYS A O 1
ATOM 1386 N N . LYS A 1 181 ? 4.929 16.741 -3.824 1.00 86.12 181 LYS A N 1
ATOM 1387 C CA . LYS A 1 181 ? 5.279 17.220 -5.171 1.00 86.12 181 LYS A CA 1
ATOM 1388 C C . LYS A 1 181 ? 6.729 16.894 -5.548 1.00 86.12 181 LYS A C 1
ATOM 1390 O O . LYS A 1 181 ? 6.965 16.277 -6.580 1.00 86.12 181 LYS A O 1
ATOM 1395 N N . ASP A 1 182 ? 7.672 17.191 -4.659 1.00 86.81 182 ASP A N 1
ATOM 1396 C CA . ASP A 1 182 ? 9.110 16.985 -4.903 1.00 86.81 182 ASP A CA 1
ATOM 1397 C C . ASP A 1 182 ? 9.525 15.506 -4.950 1.00 86.81 182 ASP A C 1
ATOM 1399 O O . ASP A 1 182 ? 10.615 15.169 -5.405 1.00 86.81 182 ASP A O 1
ATOM 1403 N N . PHE A 1 183 ? 8.666 14.606 -4.465 1.00 86.50 183 PHE A N 1
ATOM 1404 C CA . PHE A 1 183 ? 8.917 13.167 -4.444 1.00 86.50 183 PHE A CA 1
ATOM 1405 C C . PHE A 1 183 ? 8.183 12.419 -5.566 1.00 86.50 183 PHE A C 1
ATOM 1407 O O . PHE A 1 183 ? 8.449 11.240 -5.799 1.00 86.50 183 PHE A O 1
ATOM 1414 N N . PHE A 1 184 ? 7.281 13.096 -6.286 1.00 88.31 184 PHE A N 1
ATOM 1415 C CA . PHE A 1 184 ? 6.466 12.480 -7.329 1.00 88.31 184 PHE A CA 1
ATOM 1416 C C . PHE A 1 184 ? 7.310 11.882 -8.457 1.00 88.31 184 PHE A C 1
ATOM 1418 O O . PHE A 1 184 ? 7.042 10.761 -8.873 1.00 88.31 184 PHE A O 1
ATOM 1425 N N . SER A 1 185 ? 8.370 12.569 -8.899 1.00 88.81 185 SER A N 1
ATOM 1426 C CA . SER A 1 185 ? 9.264 12.073 -9.958 1.00 88.81 185 SER A CA 1
ATOM 1427 C C . SER A 1 185 ? 9.916 10.735 -9.596 1.00 88.81 185 SER A C 1
ATOM 1429 O O . SER A 1 185 ? 9.893 9.807 -10.400 1.00 88.81 185 SER A O 1
ATOM 1431 N N . LYS A 1 186 ? 10.416 10.599 -8.360 1.00 89.62 186 LYS A N 1
ATOM 1432 C CA . LYS A 1 186 ? 11.030 9.359 -7.853 1.00 89.62 186 LYS A CA 1
ATOM 1433 C C . LYS A 1 186 ? 10.017 8.222 -7.737 1.00 89.62 186 LYS A C 1
ATOM 1435 O O . LYS A 1 186 ? 10.323 7.084 -8.079 1.00 89.62 186 LYS A O 1
ATOM 1440 N N . VAL A 1 187 ? 8.805 8.518 -7.263 1.00 90.12 187 VAL A N 1
ATOM 1441 C CA . VAL A 1 187 ? 7.713 7.528 -7.187 1.00 90.12 187 VAL A CA 1
ATOM 1442 C C . VAL A 1 187 ? 7.307 7.070 -8.582 1.00 90.12 187 VAL A C 1
ATOM 1444 O O . VAL A 1 187 ? 7.177 5.872 -8.818 1.00 90.12 187 VAL A O 1
ATOM 1447 N N . HIS A 1 188 ? 7.148 8.014 -9.507 1.00 89.81 188 HIS A N 1
ATOM 1448 C CA . HIS A 1 188 ? 6.816 7.745 -10.897 1.00 89.81 188 HIS A CA 1
ATOM 1449 C C . HIS A 1 188 ? 7.869 6.852 -11.565 1.00 89.81 188 HIS A C 1
ATOM 1451 O O . HIS A 1 188 ? 7.520 5.852 -12.192 1.00 89.81 188 HIS A O 1
ATOM 1457 N N . GLU A 1 189 ? 9.154 7.175 -11.401 1.00 90.75 189 GLU A N 1
ATOM 1458 C CA . GLU A 1 189 ? 10.264 6.363 -11.906 1.00 90.75 189 GLU A CA 1
ATOM 1459 C C . GLU A 1 189 ? 10.249 4.950 -11.308 1.00 90.75 189 GLU A C 1
ATOM 1461 O O . GLU A 1 189 ? 10.334 3.970 -12.047 1.00 90.75 189 GLU A O 1
ATOM 1466 N N . ALA A 1 190 ? 10.060 4.823 -9.991 1.00 91.62 190 ALA A N 1
ATOM 1467 C CA . ALA A 1 190 ? 10.016 3.527 -9.317 1.00 91.62 190 ALA A CA 1
ATOM 1468 C C . ALA A 1 190 ? 8.837 2.652 -9.782 1.00 91.62 190 ALA A C 1
ATOM 1470 O O . ALA A 1 190 ? 9.017 1.458 -10.030 1.00 91.62 190 ALA A O 1
ATOM 1471 N N . ILE A 1 191 ? 7.639 3.232 -9.926 1.00 92.94 191 ILE A N 1
ATOM 1472 C CA . ILE A 1 191 ? 6.457 2.528 -10.448 1.00 92.94 191 ILE A CA 1
ATOM 1473 C C . ILE A 1 191 ? 6.688 2.113 -11.903 1.00 92.94 191 ILE A C 1
ATOM 1475 O O . ILE A 1 191 ? 6.510 0.944 -12.236 1.00 92.94 191 ILE A O 1
ATOM 1479 N N . SER A 1 192 ? 7.153 3.037 -12.748 1.00 92.44 192 SER A N 1
ATOM 1480 C CA . SER A 1 192 ? 7.429 2.762 -14.165 1.00 92.44 192 SER A CA 1
ATOM 1481 C C . SER A 1 192 ? 8.457 1.644 -14.322 1.00 92.44 192 SER A C 1
ATOM 1483 O O . SER A 1 192 ? 8.241 0.702 -15.075 1.00 92.44 192 SER A O 1
ATOM 1485 N N . SER A 1 193 ? 9.551 1.703 -13.559 1.00 91.38 193 SER A N 1
ATOM 1486 C CA . SER A 1 193 ? 10.595 0.676 -13.558 1.00 91.38 193 SER A CA 1
ATOM 1487 C C . SER A 1 193 ? 10.057 -0.694 -13.135 1.00 91.38 193 SER A C 1
ATOM 1489 O O . SER A 1 193 ? 10.420 -1.703 -13.736 1.00 91.38 193 SER A O 1
ATOM 1491 N N . THR A 1 194 ? 9.151 -0.736 -12.151 1.00 92.94 194 THR A N 1
ATOM 1492 C CA . THR A 1 194 ? 8.498 -1.980 -11.708 1.00 92.94 194 THR A CA 1
ATOM 1493 C C . THR A 1 194 ? 7.642 -2.577 -12.827 1.00 92.94 194 THR A C 1
ATOM 1495 O O . THR A 1 194 ? 7.781 -3.758 -13.133 1.00 92.94 194 THR A O 1
ATOM 1498 N N . ILE A 1 195 ? 6.821 -1.752 -13.489 1.00 92.75 195 ILE A N 1
ATOM 1499 C CA . ILE A 1 195 ? 5.972 -2.175 -14.613 1.00 92.75 195 ILE A CA 1
ATOM 1500 C C . ILE A 1 195 ? 6.827 -2.687 -15.773 1.00 92.75 195 ILE A C 1
ATOM 1502 O O . ILE A 1 195 ? 6.563 -3.771 -16.283 1.00 92.75 195 ILE A O 1
ATOM 1506 N N . TYR A 1 196 ? 7.876 -1.957 -16.163 1.00 90.25 196 TYR A N 1
ATOM 1507 C CA . TYR A 1 196 ? 8.753 -2.383 -17.256 1.00 90.25 196 TYR A CA 1
ATOM 1508 C C . TYR A 1 196 ? 9.537 -3.643 -16.921 1.00 90.25 196 TYR A C 1
ATOM 1510 O O . TYR A 1 196 ? 9.657 -4.516 -17.766 1.00 90.25 196 TYR A O 1
ATOM 1518 N N . THR A 1 197 ? 10.016 -3.783 -15.685 1.00 92.25 197 THR A N 1
ATOM 1519 C CA . THR A 1 197 ? 10.706 -5.008 -15.257 1.00 92.25 197 THR A CA 1
ATOM 1520 C C . THR A 1 197 ? 9.767 -6.212 -15.315 1.00 92.25 197 THR A C 1
ATOM 1522 O O . THR A 1 197 ? 10.173 -7.281 -15.763 1.00 92.25 197 THR A O 1
ATOM 1525 N N . HIS A 1 198 ? 8.507 -6.039 -14.904 1.00 93.25 198 HIS A N 1
ATOM 1526 C CA . HIS A 1 198 ? 7.495 -7.085 -15.015 1.00 93.25 198 HIS A CA 1
ATOM 1527 C C . HIS A 1 198 ? 7.156 -7.404 -16.478 1.00 93.25 198 HIS A C 1
ATOM 1529 O O . HIS A 1 198 ? 7.116 -8.572 -16.857 1.00 93.25 198 HIS A O 1
ATOM 1535 N N . TRP A 1 199 ? 6.966 -6.377 -17.315 1.00 89.94 199 TRP A N 1
ATOM 1536 C CA . TRP A 1 199 ? 6.737 -6.535 -18.751 1.00 89.94 199 TRP A CA 1
ATOM 1537 C C . TRP A 1 199 ? 7.883 -7.298 -19.410 1.00 89.94 199 TRP A C 1
ATOM 1539 O O . TRP A 1 199 ? 7.629 -8.329 -20.021 1.00 89.94 199 TRP A O 1
ATOM 1549 N N . ASP A 1 200 ? 9.127 -6.859 -19.212 1.00 88.81 200 ASP A N 1
ATOM 1550 C CA . ASP A 1 200 ? 10.329 -7.493 -19.759 1.00 88.81 200 ASP A CA 1
ATOM 1551 C C . ASP A 1 200 ? 10.457 -8.958 -19.309 1.00 88.81 200 ASP A C 1
ATOM 1553 O O . ASP A 1 200 ? 10.952 -9.791 -20.063 1.00 88.81 200 ASP A O 1
ATOM 1557 N N . ALA A 1 201 ? 10.014 -9.301 -18.096 1.00 90.94 201 ALA A N 1
ATOM 1558 C CA . ALA A 1 201 ? 10.008 -10.681 -17.605 1.00 90.94 201 ALA A CA 1
ATOM 1559 C C . ALA A 1 201 ? 8.841 -11.527 -18.154 1.00 90.94 201 ALA A C 1
ATOM 1561 O O . ALA A 1 201 ? 8.874 -12.758 -18.062 1.00 90.94 201 ALA A O 1
ATOM 1562 N N . SER A 1 202 ? 7.805 -10.894 -18.709 1.00 90.69 202 SER A N 1
ATOM 1563 C CA . SER A 1 202 ? 6.621 -11.576 -19.227 1.00 90.69 202 SER A CA 1
ATOM 1564 C C . SER A 1 202 ? 6.896 -12.252 -20.571 1.00 90.69 202 SER A C 1
ATOM 1566 O O . SER A 1 202 ? 7.709 -11.795 -21.375 1.00 90.69 202 SER A O 1
ATOM 1568 N N . ARG A 1 203 ? 6.145 -13.321 -20.859 1.00 88.94 203 ARG A N 1
ATOM 1569 C CA . ARG A 1 203 ? 6.174 -14.002 -22.168 1.00 88.94 203 ARG A CA 1
ATOM 1570 C C . ARG A 1 203 ? 5.583 -13.158 -23.299 1.00 88.94 203 ARG A C 1
ATOM 1572 O O . ARG A 1 203 ? 5.796 -13.481 -24.461 1.00 88.94 203 ARG A O 1
ATOM 1579 N N . GLU A 1 204 ? 4.815 -12.130 -22.947 1.00 86.31 204 GLU A N 1
ATOM 1580 C CA . GLU A 1 204 ? 4.208 -11.186 -23.885 1.00 86.31 204 GLU A CA 1
ATOM 1581 C C . GLU A 1 204 ? 5.216 -10.133 -24.355 1.00 86.31 204 GLU A C 1
ATOM 1583 O O . GLU A 1 204 ? 5.025 -9.532 -25.415 1.00 86.31 204 GLU A O 1
ATOM 1588 N N . SER A 1 205 ? 6.318 -9.937 -23.615 1.00 86.69 205 SER A N 1
ATOM 1589 C CA . SER A 1 205 ? 7.406 -9.111 -24.118 1.00 86.69 205 SER A CA 1
ATOM 1590 C C . SER A 1 205 ? 7.977 -9.730 -25.388 1.00 86.69 205 SER A C 1
ATOM 1592 O O . SER A 1 205 ? 8.300 -10.918 -25.459 1.00 86.69 205 SER A O 1
ATOM 1594 N N . GLY A 1 206 ? 8.091 -8.904 -26.428 1.00 81.38 206 GLY A N 1
ATOM 1595 C CA . GLY A 1 206 ? 8.829 -9.284 -27.623 1.00 81.38 206 GLY A CA 1
ATOM 1596 C C . GLY A 1 206 ? 10.277 -9.674 -27.281 1.00 81.38 206 GLY A C 1
ATOM 1597 O O . GLY A 1 206 ? 10.753 -9.412 -26.175 1.00 81.38 206 GLY A O 1
ATOM 1598 N N . PRO A 1 207 ? 11.020 -10.272 -28.228 1.00 74.00 207 PRO A N 1
ATOM 1599 C CA . PRO A 1 207 ? 12.391 -10.713 -27.991 1.00 74.00 207 PRO A CA 1
ATOM 1600 C C . PRO A 1 207 ? 13.252 -9.598 -27.374 1.00 74.00 207 PRO A C 1
ATOM 1602 O O . PRO A 1 207 ? 13.490 -8.570 -28.007 1.00 74.00 207 PRO A O 1
ATOM 1605 N N . GLN A 1 208 ? 13.738 -9.811 -26.143 1.00 67.44 208 GLN A N 1
ATOM 1606 C CA . GLN A 1 208 ? 14.586 -8.841 -25.426 1.00 67.44 208 GLN A CA 1
ATOM 1607 C C . GLN A 1 208 ? 15.879 -8.522 -26.185 1.00 67.44 208 GLN A C 1
ATOM 1609 O O . GLN A 1 208 ? 16.453 -7.442 -26.059 1.00 67.44 208 GLN A O 1
ATOM 1614 N N . GLN A 1 209 ? 16.348 -9.475 -26.988 1.00 63.09 209 GLN A N 1
ATOM 1615 C CA . GLN A 1 209 ? 17.403 -9.245 -27.953 1.00 63.09 209 GLN A CA 1
ATOM 1616 C C . GLN A 1 209 ? 16.766 -8.982 -29.307 1.00 63.09 209 GLN A C 1
ATOM 1618 O O . GLN A 1 209 ? 16.043 -9.826 -29.840 1.00 63.09 209 GLN A O 1
ATOM 1623 N N . ARG A 1 210 ? 17.101 -7.831 -29.897 1.00 55.84 210 ARG A N 1
ATOM 1624 C CA . ARG A 1 210 ? 16.882 -7.606 -31.326 1.00 55.84 210 ARG A CA 1
ATOM 1625 C C . ARG A 1 210 ? 17.459 -8.825 -32.058 1.00 55.84 210 ARG A C 1
ATOM 1627 O O . ARG A 1 210 ? 18.612 -9.160 -31.761 1.00 55.84 210 ARG A O 1
ATOM 1634 N N . PRO A 1 211 ? 16.705 -9.499 -32.950 1.00 48.22 211 PRO A N 1
ATOM 1635 C CA . PRO A 1 211 ? 17.243 -10.601 -33.729 1.00 48.22 211 PRO A CA 1
ATOM 1636 C C . PRO A 1 211 ? 18.586 -10.158 -34.296 1.00 48.22 211 PRO A C 1
ATOM 1638 O O . PRO A 1 211 ? 18.659 -9.140 -34.988 1.00 48.22 211 PRO A O 1
ATOM 1641 N N . ARG A 1 212 ? 19.669 -10.846 -33.917 1.00 52.75 212 ARG A N 1
ATOM 1642 C CA . ARG A 1 212 ? 20.946 -10.637 -34.592 1.00 52.75 212 ARG A CA 1
ATOM 1643 C C . ARG A 1 212 ? 20.671 -11.037 -36.026 1.00 52.75 212 ARG A C 1
ATOM 1645 O O . ARG A 1 212 ? 20.414 -12.212 -36.270 1.00 52.75 212 ARG A O 1
ATOM 1652 N N . GLU A 1 213 ? 20.642 -10.063 -36.930 1.00 47.34 213 GLU A N 1
ATOM 1653 C CA . GLU A 1 213 ? 20.563 -10.331 -38.358 1.00 47.34 213 GLU A CA 1
ATOM 1654 C C . GLU A 1 213 ? 21.700 -11.303 -38.672 1.00 47.34 213 GLU A C 1
ATOM 1656 O O . GLU A 1 213 ? 22.881 -10.956 -38.608 1.00 47.34 213 GLU A O 1
ATOM 1661 N N . SER A 1 214 ? 21.345 -12.569 -38.892 1.00 49.38 214 SER A N 1
ATOM 1662 C CA . SER A 1 214 ? 22.258 -13.576 -39.403 1.00 49.38 214 SER A CA 1
ATOM 1663 C C . SER A 1 214 ? 22.750 -13.035 -40.734 1.00 49.38 214 SER A C 1
ATOM 1665 O O . SER A 1 214 ? 21.948 -12.846 -41.646 1.00 49.38 214 SER A O 1
ATOM 1667 N N . GLY A 1 215 ? 24.029 -12.665 -40.774 1.00 53.62 215 GLY A N 1
ATOM 1668 C CA . GLY A 1 215 ? 24.578 -11.748 -41.759 1.00 53.62 215 GLY A CA 1
ATOM 1669 C C . GLY A 1 215 ? 24.115 -12.004 -43.191 1.00 53.62 215 GLY A C 1
ATOM 1670 O O . GLY A 1 215 ? 24.425 -13.032 -43.783 1.00 53.62 215 GLY A O 1
ATOM 1671 N N . SER A 1 216 ? 23.469 -11.001 -43.776 1.00 41.53 216 SER A N 1
ATOM 1672 C CA . SER A 1 216 ? 23.567 -10.742 -45.206 1.00 41.53 216 SER A CA 1
ATOM 1673 C C . SER A 1 216 ? 23.928 -9.275 -45.379 1.00 41.53 216 SER A C 1
ATOM 1675 O O . SER A 1 216 ? 23.107 -8.381 -45.180 1.00 41.53 216 SER A O 1
ATOM 1677 N N . VAL A 1 217 ? 25.193 -9.032 -45.705 1.00 48.62 217 VAL A N 1
ATOM 1678 C CA . VAL A 1 217 ? 25.687 -7.732 -46.149 1.00 48.62 217 VAL A CA 1
ATOM 1679 C C . VAL A 1 217 ? 24.974 -7.405 -47.471 1.00 48.62 217 VAL A C 1
ATOM 1681 O O . VAL A 1 217 ? 25.330 -7.942 -48.514 1.00 48.62 217 VAL A O 1
ATOM 1684 N N . GLY A 1 218 ? 23.926 -6.578 -47.410 1.00 40.38 218 GLY A N 1
ATOM 1685 C CA . GLY A 1 218 ? 23.219 -5.978 -48.553 1.00 40.38 218 GLY A CA 1
ATOM 1686 C C . GLY A 1 218 ? 23.389 -4.450 -48.552 1.00 40.38 218 GLY A C 1
ATOM 1687 O O . GLY A 1 218 ? 23.666 -3.880 -47.495 1.00 40.38 218 GLY A O 1
ATOM 1688 N N . PRO A 1 219 ? 23.318 -3.775 -49.715 1.00 43.31 219 PRO A N 1
ATOM 1689 C CA . PRO A 1 219 ? 24.156 -2.620 -50.020 1.00 43.31 2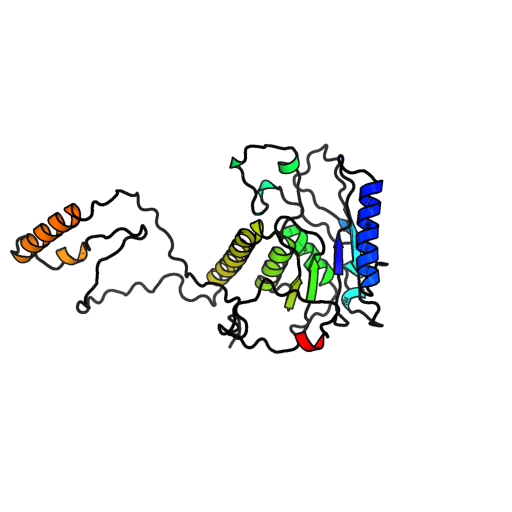19 PRO A CA 1
ATOM 1690 C C . PRO A 1 219 ? 23.778 -1.342 -49.262 1.00 43.31 219 PRO A C 1
ATOM 1692 O O . PRO A 1 219 ? 22.618 -1.033 -49.010 1.00 43.31 219 PRO A O 1
ATOM 1695 N N . LEU A 1 220 ? 24.841 -0.609 -48.936 1.00 48.12 220 LEU A N 1
ATOM 1696 C CA . LEU A 1 220 ? 24.953 0.657 -48.216 1.00 48.12 220 LEU A CA 1
ATOM 1697 C C . LEU A 1 220 ? 23.833 1.674 -48.512 1.00 48.12 220 LEU A C 1
ATOM 1699 O O . LEU A 1 220 ? 23.946 2.505 -49.410 1.00 48.12 220 LEU A O 1
ATOM 1703 N N . GLY A 1 221 ? 22.805 1.692 -47.664 1.00 43.94 221 GLY A N 1
ATOM 1704 C CA . GLY A 1 221 ? 22.028 2.904 -47.415 1.00 43.94 221 GLY A CA 1
ATOM 1705 C C . GLY A 1 221 ? 22.877 3.872 -46.590 1.00 43.94 221 GLY A C 1
ATOM 1706 O O . GLY A 1 221 ? 23.389 3.484 -45.541 1.00 43.94 221 GLY A O 1
ATOM 1707 N N . LEU A 1 222 ? 23.068 5.095 -47.091 1.00 49.47 222 LEU A N 1
ATOM 1708 C CA . LEU A 1 222 ? 23.830 6.196 -46.487 1.00 49.47 222 LEU A CA 1
ATOM 1709 C C . LEU A 1 222 ? 23.663 6.267 -44.954 1.00 49.47 222 LEU A C 1
ATOM 1711 O O . LEU A 1 222 ? 22.701 6.837 -44.441 1.00 49.47 222 LEU A O 1
ATOM 1715 N N . LYS A 1 223 ? 24.623 5.697 -44.213 1.00 49.81 223 LYS A N 1
ATOM 1716 C CA . LYS A 1 223 ? 24.715 5.827 -42.756 1.00 49.81 223 LYS A CA 1
ATOM 1717 C C . LYS A 1 223 ? 25.402 7.146 -42.430 1.00 49.81 223 LYS A C 1
ATOM 1719 O O . LYS A 1 223 ? 26.624 7.263 -42.492 1.00 49.81 223 LYS A O 1
ATOM 1724 N N . VAL A 1 224 ? 24.580 8.133 -42.098 1.00 52.84 224 VAL A N 1
ATOM 1725 C CA . VAL A 1 224 ? 24.985 9.332 -41.364 1.00 52.84 224 VAL A CA 1
ATOM 1726 C C . VAL A 1 224 ? 25.674 8.885 -40.069 1.00 52.84 224 VAL A C 1
ATOM 1728 O O . VAL A 1 224 ? 25.195 7.969 -39.406 1.00 52.84 224 VAL A O 1
ATOM 1731 N N . LEU A 1 225 ? 26.834 9.491 -39.804 1.00 56.06 225 LEU A N 1
ATOM 1732 C CA . LEU A 1 225 ? 27.688 9.433 -38.608 1.00 56.06 225 LEU A CA 1
ATOM 1733 C C . LEU A 1 225 ? 27.188 8.538 -37.454 1.00 56.06 225 LEU A C 1
ATOM 1735 O O . LEU A 1 225 ? 26.147 8.794 -36.852 1.00 56.06 225 LEU A O 1
ATOM 1739 N N . ALA A 1 226 ? 27.977 7.521 -37.093 1.00 61.69 226 ALA A N 1
ATOM 1740 C CA . ALA A 1 226 ? 27.702 6.706 -35.915 1.00 61.69 226 ALA A CA 1
ATOM 1741 C C . ALA A 1 226 ? 27.946 7.530 -34.642 1.00 61.69 226 ALA A C 1
ATOM 1743 O O . ALA A 1 226 ? 28.997 8.150 -34.491 1.00 61.69 226 ALA A O 1
ATOM 1744 N N . VAL A 1 227 ? 26.984 7.524 -33.721 1.00 65.25 227 VAL A N 1
ATOM 1745 C CA . VAL A 1 227 ? 27.108 8.147 -32.399 1.00 65.25 227 VAL A CA 1
ATOM 1746 C C . VAL A 1 227 ? 27.223 7.027 -31.362 1.00 65.25 227 VAL A C 1
ATOM 1748 O O . VAL A 1 227 ? 26.452 6.068 -31.398 1.00 65.25 227 VAL A O 1
ATOM 1751 N N . SER A 1 228 ? 28.213 7.105 -30.471 1.00 66.12 228 SER A N 1
ATOM 1752 C CA . SER A 1 228 ? 28.388 6.177 -29.352 1.00 66.12 228 SER A CA 1
ATOM 1753 C C . SER A 1 228 ? 27.210 6.269 -28.379 1.00 66.12 228 SER A C 1
ATOM 1755 O O . SER A 1 228 ? 26.477 7.257 -28.345 1.00 66.12 228 SER A O 1
ATOM 1757 N N . ALA A 1 229 ? 27.069 5.275 -27.498 1.00 55.12 229 ALA A N 1
ATOM 1758 C CA . ALA A 1 229 ? 26.099 5.331 -26.401 1.00 55.12 229 ALA A CA 1
ATOM 1759 C C . ALA A 1 229 ? 26.310 6.543 -25.463 1.00 55.12 229 ALA A C 1
ATOM 1761 O O . ALA A 1 229 ? 25.376 6.975 -24.797 1.00 55.12 229 ALA A O 1
ATOM 1762 N N . SER A 1 230 ? 27.520 7.114 -25.440 1.00 60.34 230 SER A N 1
ATOM 1763 C CA . SER A 1 230 ? 27.863 8.339 -24.707 1.00 60.34 230 SER A CA 1
ATOM 1764 C C . SER A 1 230 ? 27.583 9.634 -25.484 1.00 60.34 230 SER A C 1
ATOM 1766 O O . SER A 1 230 ? 27.949 10.711 -25.021 1.00 60.34 230 SER A O 1
ATOM 1768 N N . GLY A 1 231 ? 26.947 9.556 -26.659 1.00 61.50 231 GLY A N 1
ATOM 1769 C CA . GLY A 1 231 ? 26.613 10.725 -27.476 1.00 61.50 231 GLY A CA 1
ATOM 1770 C C . GLY A 1 231 ? 27.783 11.287 -28.293 1.00 61.50 231 GLY A C 1
ATOM 1771 O O . GLY A 1 231 ? 27.642 12.349 -28.894 1.00 61.50 231 GLY A O 1
ATOM 1772 N N . GLN A 1 232 ? 28.933 10.606 -28.333 1.00 72.25 232 GLN A N 1
ATOM 1773 C CA . GLN A 1 232 ? 30.110 11.057 -29.080 1.00 72.25 232 GLN A CA 1
ATOM 1774 C C . GLN A 1 232 ? 30.105 10.522 -30.506 1.00 72.25 232 GLN A C 1
ATOM 1776 O O . GLN A 1 232 ? 29.735 9.379 -30.747 1.00 72.25 232 GLN A O 1
ATOM 1781 N N . VAL A 1 233 ? 30.554 11.323 -31.467 1.00 77.12 233 VAL A N 1
ATOM 1782 C CA . VAL A 1 233 ? 30.650 10.877 -32.859 1.00 77.12 233 VAL A CA 1
ATOM 1783 C C . VAL A 1 233 ? 31.834 9.912 -33.007 1.00 77.12 233 VAL A C 1
ATOM 1785 O O . VAL A 1 233 ? 32.949 10.202 -32.569 1.00 77.12 233 VAL A O 1
ATOM 1788 N N . VAL A 1 234 ? 31.593 8.745 -33.605 1.00 82.12 234 VAL A N 1
ATOM 1789 C CA . VAL A 1 234 ? 32.578 7.670 -33.781 1.00 82.12 234 VAL A CA 1
ATOM 1790 C C . VAL A 1 234 ? 32.779 7.376 -35.261 1.00 82.12 234 VAL A C 1
ATOM 1792 O O . VAL A 1 234 ? 31.822 7.291 -36.032 1.00 82.12 234 VAL A O 1
ATOM 1795 N N . TRP A 1 235 ? 34.038 7.171 -35.654 1.00 82.25 235 TRP A N 1
ATOM 1796 C CA . TRP A 1 235 ? 34.372 6.685 -36.987 1.00 82.25 235 TRP A CA 1
ATOM 1797 C C . TRP A 1 235 ? 33.995 5.199 -37.124 1.00 82.25 235 TRP A C 1
ATOM 1799 O O . TRP A 1 235 ? 34.517 4.381 -36.364 1.00 82.25 235 TRP A O 1
ATOM 1809 N N . PRO A 1 236 ? 33.136 4.799 -38.077 1.00 81.81 236 PRO A N 1
ATOM 1810 C CA . PRO A 1 236 ? 32.759 3.396 -38.221 1.00 81.81 236 PRO A CA 1
ATOM 1811 C C . PRO A 1 236 ? 33.911 2.564 -38.808 1.00 81.81 236 PRO A C 1
ATOM 1813 O O . PRO A 1 236 ? 34.232 2.694 -39.991 1.00 81.81 236 PRO A O 1
ATOM 1816 N N . ASP A 1 237 ? 34.486 1.641 -38.028 1.00 79.25 237 ASP A N 1
ATOM 1817 C CA . ASP A 1 237 ? 35.571 0.750 -38.492 1.00 79.25 237 ASP A CA 1
ATOM 1818 C C . ASP A 1 237 ? 35.157 -0.117 -39.696 1.00 79.25 237 ASP A C 1
ATOM 1820 O O . ASP A 1 237 ? 35.980 -0.468 -40.543 1.00 79.25 237 ASP A O 1
ATOM 1824 N N . SER A 1 238 ? 33.855 -0.381 -39.843 1.00 77.38 238 SER A N 1
ATOM 1825 C CA . SER A 1 238 ? 33.289 -1.083 -41.000 1.00 77.38 238 SER A CA 1
ATOM 1826 C C . SER A 1 238 ? 33.625 -0.427 -42.345 1.00 77.38 238 SER A C 1
ATOM 1828 O O . SER A 1 238 ? 33.690 -1.128 -43.352 1.00 77.38 238 SER A O 1
ATOM 1830 N N . LEU A 1 239 ? 33.882 0.888 -42.385 1.00 81.50 239 LEU A N 1
ATOM 1831 C CA . LEU A 1 239 ? 34.232 1.567 -43.635 1.00 81.50 239 LEU A CA 1
ATOM 1832 C C . LEU A 1 239 ? 35.614 1.149 -44.162 1.00 81.50 239 LEU A C 1
ATOM 1834 O O . LEU A 1 239 ? 35.816 1.148 -45.372 1.00 81.50 239 LEU A O 1
ATOM 1838 N N . LEU A 1 240 ? 36.543 0.762 -43.280 1.00 81.50 240 LEU A N 1
ATOM 1839 C CA . LEU A 1 240 ? 37.875 0.283 -43.667 1.00 81.50 240 LEU A CA 1
ATOM 1840 C C . LEU A 1 240 ? 37.856 -1.189 -44.089 1.00 81.50 240 LEU A C 1
ATOM 1842 O O . LEU A 1 240 ? 38.642 -1.593 -44.938 1.00 81.50 240 LEU A O 1
ATOM 1846 N N . SER A 1 241 ? 36.923 -1.979 -43.548 1.00 80.69 241 SER A N 1
ATOM 1847 C CA . SER A 1 241 ? 36.836 -3.422 -43.819 1.00 80.69 241 SER A CA 1
ATOM 1848 C C . SER A 1 241 ? 36.485 -3.782 -45.270 1.00 80.69 241 SER A C 1
ATOM 1850 O O . SER A 1 241 ? 36.740 -4.905 -45.695 1.00 80.69 241 SER A O 1
ATOM 1852 N N . GLY A 1 242 ? 35.921 -2.840 -46.036 1.00 82.25 242 GLY A N 1
ATOM 1853 C CA . GLY A 1 242 ? 35.548 -3.045 -47.439 1.00 82.25 242 GLY A CA 1
ATOM 1854 C C . GLY A 1 242 ? 36.687 -2.857 -48.447 1.00 82.25 242 GLY A C 1
ATOM 1855 O O . GLY A 1 242 ? 36.495 -3.166 -49.620 1.00 82.25 242 GLY A O 1
ATOM 1856 N N . TYR A 1 243 ? 37.853 -2.361 -48.018 1.00 89.00 243 TYR A N 1
ATOM 1857 C CA . TYR A 1 243 ? 38.970 -2.035 -48.906 1.00 89.00 243 TYR A CA 1
ATOM 1858 C C . TYR A 1 243 ? 40.239 -2.794 -48.491 1.00 89.00 243 TYR A C 1
ATOM 1860 O O . TYR A 1 243 ? 40.562 -2.836 -47.304 1.00 89.00 243 TYR A O 1
ATOM 1868 N N . PRO A 1 244 ? 41.008 -3.371 -49.435 1.00 89.38 244 PRO A N 1
ATOM 1869 C CA . PRO A 1 244 ? 42.305 -3.963 -49.123 1.00 89.38 244 PRO A CA 1
ATOM 1870 C C . PRO A 1 244 ? 43.249 -2.916 -48.523 1.00 89.38 244 PRO A C 1
ATOM 1872 O O . PRO A 1 244 ? 43.329 -1.801 -49.039 1.00 89.38 244 PRO A O 1
ATOM 1875 N N . SER A 1 245 ? 44.020 -3.283 -47.498 1.00 88.31 245 SER A N 1
ATOM 1876 C CA . SER A 1 245 ? 44.916 -2.372 -46.758 1.00 88.31 245 SER A CA 1
ATOM 1877 C C . SER A 1 245 ? 45.941 -1.628 -47.627 1.00 88.31 245 SER A C 1
ATOM 1879 O O . SER A 1 245 ? 46.388 -0.542 -47.274 1.00 88.31 245 SER A O 1
ATOM 1881 N N . ASN A 1 246 ? 46.290 -2.182 -48.790 1.00 89.75 246 ASN A N 1
ATOM 1882 C CA . ASN A 1 246 ? 47.242 -1.584 -49.730 1.00 89.75 246 ASN A CA 1
ATOM 1883 C C . ASN A 1 246 ? 46.586 -0.757 -50.850 1.00 89.75 246 ASN A C 1
ATOM 1885 O O . ASN A 1 246 ? 47.301 -0.196 -51.682 1.00 89.75 246 ASN A O 1
ATOM 1889 N N . SER A 1 247 ? 45.254 -0.691 -50.903 1.00 94.50 247 SER A N 1
ATOM 1890 C CA . SER A 1 247 ? 44.527 0.049 -51.941 1.00 94.50 247 SER A CA 1
ATOM 1891 C C . SER A 1 247 ? 44.659 1.567 -51.764 1.00 94.50 247 SER A C 1
ATOM 1893 O O . SER A 1 247 ? 44.881 2.073 -50.658 1.00 94.50 247 SER A O 1
ATOM 1895 N N . ALA A 1 248 ? 44.536 2.311 -52.865 1.00 93.12 248 ALA A N 1
ATOM 1896 C CA . ALA A 1 248 ? 44.578 3.772 -52.831 1.00 93.12 248 ALA A CA 1
ATOM 1897 C C . ALA A 1 248 ? 43.377 4.338 -52.052 1.00 93.12 248 ALA A C 1
ATOM 1899 O O . ALA A 1 248 ? 43.501 5.321 -51.319 1.00 93.12 248 ALA A O 1
ATOM 1900 N N . GLU A 1 249 ? 42.236 3.664 -52.159 1.00 92.06 249 GLU A N 1
ATOM 1901 C CA . GLU A 1 249 ? 40.985 3.961 -51.480 1.00 92.06 249 GLU A CA 1
ATOM 1902 C C . GLU A 1 249 ? 41.125 3.800 -49.967 1.00 92.06 249 GLU A C 1
ATOM 1904 O O . GLU A 1 249 ? 40.725 4.703 -49.235 1.00 92.06 249 GLU A O 1
ATOM 1909 N N . TYR A 1 250 ? 41.758 2.717 -49.493 1.00 91.94 250 TYR A N 1
ATOM 1910 C CA . TYR A 1 250 ? 42.023 2.509 -48.065 1.00 91.94 250 TYR A CA 1
ATOM 1911 C C . TYR A 1 250 ? 42.868 3.648 -47.482 1.00 91.94 250 TYR A C 1
ATOM 1913 O O . TYR A 1 250 ? 42.498 4.227 -46.462 1.00 91.94 250 TYR A O 1
ATOM 1921 N N . LYS A 1 251 ? 43.947 4.045 -48.170 1.00 91.56 251 LYS A N 1
ATOM 1922 C CA . LYS A 1 251 ? 44.810 5.162 -47.740 1.00 91.56 251 LYS A CA 1
ATOM 1923 C C . LYS A 1 251 ? 44.071 6.501 -47.722 1.00 91.56 251 LYS A C 1
ATOM 1925 O O . LYS A 1 251 ? 44.224 7.283 -46.786 1.00 91.56 251 LYS A O 1
ATOM 1930 N N . ALA A 1 252 ? 43.241 6.767 -48.733 1.00 92.75 252 ALA A N 1
ATOM 1931 C CA . ALA A 1 252 ? 42.416 7.973 -48.772 1.00 92.75 252 ALA A CA 1
ATOM 1932 C C . ALA A 1 252 ? 41.377 7.991 -47.636 1.00 92.75 252 ALA A C 1
ATOM 1934 O O . ALA A 1 252 ? 41.091 9.045 -47.063 1.00 92.75 252 ALA A O 1
ATOM 1935 N N . LEU A 1 253 ? 40.822 6.827 -47.291 1.00 89.94 253 LEU A N 1
ATOM 1936 C CA . LEU A 1 253 ? 39.867 6.683 -46.199 1.00 89.94 253 LEU A CA 1
ATOM 1937 C C . LEU A 1 253 ? 40.529 6.845 -44.825 1.00 89.94 253 LEU A C 1
ATOM 1939 O O . LEU A 1 253 ? 39.957 7.471 -43.936 1.00 89.94 253 LEU A O 1
ATOM 1943 N N . GLU A 1 254 ? 41.742 6.323 -44.667 1.00 90.94 254 GLU A N 1
ATOM 1944 C CA . GLU A 1 254 ? 42.556 6.457 -43.460 1.00 90.94 254 GLU A CA 1
ATOM 1945 C C . GLU A 1 254 ? 42.962 7.918 -43.212 1.00 90.94 254 GLU A C 1
ATOM 1947 O O . GLU A 1 254 ? 42.830 8.411 -42.092 1.00 90.94 254 GLU A O 1
ATOM 1952 N N . ALA A 1 255 ? 43.327 8.659 -44.264 1.00 93.06 255 ALA A N 1
ATOM 1953 C CA . ALA A 1 255 ? 43.572 10.099 -44.167 1.00 93.06 255 ALA A CA 1
ATOM 1954 C C . ALA A 1 255 ? 42.320 10.872 -43.704 1.00 93.06 255 ALA A C 1
ATOM 1956 O O . ALA A 1 255 ? 42.408 11.758 -42.853 1.00 93.06 255 ALA A O 1
ATOM 1957 N N . LYS A 1 256 ? 41.131 10.502 -44.204 1.00 92.44 256 LYS A N 1
ATOM 1958 C CA . LYS A 1 256 ? 39.858 11.089 -43.749 1.00 92.44 256 LYS A CA 1
ATOM 1959 C C . LYS A 1 256 ? 39.514 10.706 -42.308 1.00 92.44 256 LYS A C 1
ATOM 1961 O O . LYS A 1 256 ? 38.992 11.547 -41.581 1.00 92.44 256 LYS A O 1
ATOM 1966 N N . ARG A 1 257 ? 39.827 9.477 -41.879 1.00 89.50 257 ARG A N 1
ATOM 1967 C CA . ARG A 1 257 ? 39.688 9.042 -40.480 1.00 89.50 257 ARG A CA 1
ATOM 1968 C C . ARG A 1 257 ? 40.564 9.885 -39.558 1.00 89.50 257 ARG A C 1
ATOM 1970 O O . ARG A 1 257 ? 40.087 10.316 -38.513 1.00 89.50 257 ARG A O 1
ATOM 1977 N N . ALA A 1 258 ? 41.816 10.124 -39.944 1.00 88.19 258 ALA A N 1
ATOM 1978 C CA . ALA A 1 258 ? 42.738 10.949 -39.171 1.00 88.19 258 ALA A CA 1
ATOM 1979 C C . ALA A 1 258 ? 42.210 12.387 -39.020 1.00 88.19 258 ALA A C 1
ATOM 1981 O O . ALA A 1 258 ? 42.087 12.867 -37.896 1.00 88.19 258 ALA A O 1
ATOM 1982 N N . ALA A 1 259 ? 41.783 13.017 -40.121 1.00 89.94 259 ALA A N 1
ATOM 1983 C CA . ALA A 1 259 ? 41.180 14.353 -40.092 1.00 89.94 259 ALA A CA 1
ATOM 1984 C C . ALA A 1 259 ? 39.894 14.407 -39.241 1.00 89.94 259 ALA A C 1
ATOM 1986 O O . ALA A 1 259 ? 39.651 15.369 -38.517 1.00 89.94 259 ALA A O 1
ATOM 1987 N N . PHE A 1 260 ? 39.074 13.353 -39.287 1.00 85.88 260 PHE A N 1
ATOM 1988 C CA . PHE A 1 260 ? 37.876 13.247 -38.456 1.00 85.88 260 PHE A CA 1
ATOM 1989 C C . PHE A 1 260 ? 38.209 13.160 -36.958 1.00 85.88 260 PHE A C 1
ATOM 1991 O O . PHE A 1 260 ? 37.576 13.840 -36.154 1.00 85.88 260 PHE A O 1
ATOM 1998 N N . LEU A 1 261 ? 39.202 12.352 -36.574 1.00 85.19 261 LEU A N 1
ATOM 1999 C CA . LEU A 1 261 ? 39.625 12.214 -35.175 1.00 85.19 261 LEU A CA 1
ATOM 2000 C C . LEU A 1 261 ? 40.266 13.495 -34.627 1.00 85.19 261 LEU A C 1
ATOM 2002 O O . LEU A 1 261 ? 40.143 13.769 -33.436 1.00 85.19 261 LEU A O 1
ATOM 2006 N N . GLU A 1 262 ? 40.897 14.293 -35.488 1.00 87.31 262 GLU A N 1
ATOM 2007 C CA . GLU A 1 262 ? 41.399 15.624 -35.138 1.00 87.31 262 GLU A CA 1
ATOM 2008 C C . GLU A 1 262 ? 40.251 16.611 -34.861 1.00 87.31 262 GLU A C 1
ATOM 2010 O O . GLU A 1 262 ? 40.291 17.354 -33.883 1.0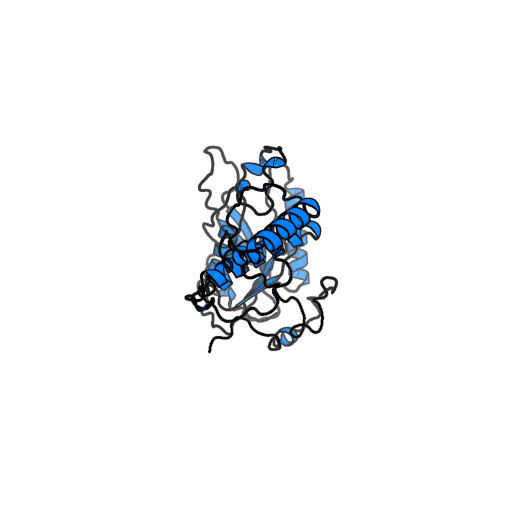0 87.31 262 GLU A O 1
ATOM 2015 N N . MET A 1 263 ? 39.185 16.576 -35.670 1.00 84.31 263 MET A N 1
ATOM 2016 C CA . MET A 1 263 ? 37.993 17.413 -35.470 1.00 84.31 263 MET A CA 1
ATOM 2017 C C . MET A 1 263 ? 37.112 16.960 -34.295 1.00 84.31 263 MET A C 1
ATOM 2019 O O . MET A 1 263 ? 36.354 17.761 -33.748 1.00 84.31 263 MET A O 1
ATOM 2023 N N . CYS A 1 264 ? 37.159 15.677 -33.930 1.00 80.88 264 CYS A N 1
ATOM 2024 C CA . CYS A 1 264 ? 36.304 15.053 -32.918 1.00 80.88 264 CYS A CA 1
ATOM 2025 C C . CYS A 1 264 ? 37.144 14.168 -31.975 1.00 80.88 264 CYS A C 1
ATOM 2027 O O . CYS A 1 264 ? 37.138 12.940 -32.123 1.00 80.88 264 CYS A O 1
ATOM 2029 N N . PRO A 1 265 ? 37.863 14.756 -30.998 1.00 74.06 265 PRO A N 1
ATOM 2030 C CA . PRO A 1 265 ? 38.714 13.999 -30.087 1.00 74.06 265 PRO A CA 1
ATOM 2031 C C . PRO A 1 265 ? 37.879 13.031 -29.240 1.00 74.06 265 PRO A C 1
ATOM 2033 O O . PRO A 1 265 ? 36.976 13.433 -28.504 1.00 74.06 265 PRO A O 1
ATOM 2036 N N . GLN A 1 266 ? 38.176 11.736 -29.351 1.00 65.38 266 GLN A N 1
ATOM 2037 C CA . GLN A 1 266 ? 37.471 10.700 -28.599 1.00 65.38 266 GLN A CA 1
ATOM 2038 C C . GLN A 1 266 ? 37.896 10.729 -27.132 1.00 65.38 266 GLN A C 1
ATOM 2040 O O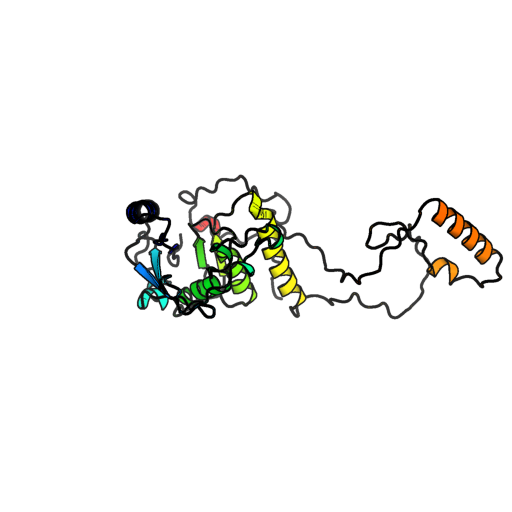 . GLN A 1 266 ? 39.082 10.627 -26.813 1.00 65.38 266 GLN A O 1
ATOM 2045 N N . VAL A 1 267 ? 36.925 10.820 -26.224 1.00 60.84 267 VAL A N 1
ATOM 2046 C CA . VAL A 1 267 ? 37.194 10.678 -24.791 1.00 60.84 267 VAL A CA 1
ATOM 2047 C C . VAL A 1 267 ? 37.194 9.186 -24.489 1.00 60.84 267 VAL A C 1
ATOM 2049 O O . VAL A 1 267 ? 36.156 8.534 -24.599 1.00 60.84 267 VAL A O 1
ATOM 2052 N N . GLN A 1 268 ? 38.356 8.636 -24.124 1.00 52.12 268 GLN A N 1
ATOM 2053 C CA . GLN A 1 268 ? 38.471 7.243 -23.689 1.00 52.12 268 GLN A CA 1
ATOM 2054 C C . GLN A 1 268 ? 37.559 7.015 -22.479 1.00 52.12 268 GLN A C 1
ATOM 2056 O O . GLN A 1 268 ? 37.894 7.349 -21.347 1.00 52.12 268 GLN A O 1
ATOM 2061 N N . THR A 1 269 ? 36.380 6.459 -22.730 1.00 49.22 269 THR A N 1
ATOM 2062 C CA . THR A 1 269 ? 35.452 6.006 -21.700 1.00 49.22 269 THR A CA 1
ATOM 2063 C C . THR A 1 269 ? 35.397 4.492 -21.786 1.00 49.22 269 THR A C 1
ATOM 2065 O O . THR A 1 269 ? 35.084 3.915 -22.826 1.00 49.22 269 THR A O 1
ATOM 2068 N N . SER A 1 270 ? 35.792 3.842 -20.696 1.00 43.88 270 SER A N 1
ATOM 2069 C CA . SER A 1 270 ? 35.742 2.395 -20.534 1.00 43.88 270 SER A CA 1
ATOM 2070 C C . SER A 1 270 ? 34.317 1.897 -20.784 1.00 43.88 270 SER A C 1
ATOM 2072 O O . SER A 1 270 ? 33.356 2.338 -20.155 1.00 43.88 270 SER A O 1
ATOM 2074 N N . SER A 1 271 ? 34.169 0.990 -21.745 1.00 43.16 271 SER A N 1
ATOM 2075 C CA . SER A 1 271 ? 32.876 0.469 -22.173 1.00 43.16 271 SER A CA 1
ATOM 2076 C C . SER A 1 271 ? 32.263 -0.426 -21.093 1.00 43.16 271 SER A C 1
ATOM 2078 O O . SER A 1 271 ? 32.645 -1.589 -20.958 1.00 43.16 271 SER A O 1
ATOM 2080 N N . GLN A 1 272 ? 31.280 0.086 -20.354 1.00 41.69 272 GLN A N 1
ATOM 2081 C CA . GLN A 1 272 ? 30.290 -0.761 -19.691 1.00 41.69 272 GLN A CA 1
ATOM 2082 C C . GLN A 1 272 ? 29.184 -1.096 -20.697 1.00 41.69 272 GLN A C 1
ATOM 2084 O O . GLN A 1 272 ? 28.584 -0.204 -21.299 1.00 41.69 272 GLN A O 1
ATOM 2089 N N . GLN A 1 273 ? 28.930 -2.391 -20.895 1.00 38.00 273 GLN A N 1
ATOM 2090 C CA . GLN A 1 273 ? 27.778 -2.876 -21.652 1.00 38.00 273 GLN A CA 1
ATOM 2091 C C . GLN A 1 273 ? 26.497 -2.366 -20.990 1.00 38.00 273 GLN A C 1
ATOM 2093 O O . GLN A 1 273 ? 26.097 -2.843 -19.932 1.00 38.00 273 GLN A O 1
ATOM 2098 N N . THR A 1 274 ? 25.849 -1.398 -21.623 1.00 42.72 274 THR A N 1
ATOM 2099 C CA . THR A 1 274 ? 24.494 -0.985 -21.276 1.00 42.72 274 THR A CA 1
ATOM 2100 C C . THR A 1 274 ? 23.525 -1.835 -22.082 1.00 42.72 274 THR A C 1
ATOM 2102 O O . THR A 1 274 ? 23.526 -1.834 -23.313 1.00 42.72 274 THR A O 1
ATOM 2105 N N . THR A 1 275 ? 22.705 -2.609 -21.380 1.00 43.44 275 THR A N 1
ATOM 2106 C CA . THR A 1 275 ? 21.524 -3.247 -21.952 1.00 43.44 275 THR A CA 1
ATOM 2107 C C . THR A 1 275 ? 20.580 -2.150 -22.437 1.00 43.44 275 THR A C 1
ATOM 2109 O O . THR A 1 275 ? 20.085 -1.342 -21.653 1.00 43.44 275 THR A O 1
ATOM 2112 N N . VAL A 1 276 ? 20.358 -2.088 -23.751 1.00 44.16 276 VAL A N 1
ATOM 2113 C CA . VAL A 1 276 ? 19.398 -1.159 -24.357 1.00 44.16 276 VAL A CA 1
ATOM 2114 C C . VAL A 1 276 ? 17.998 -1.636 -23.979 1.00 44.16 276 VAL A C 1
ATOM 2116 O O . VAL A 1 276 ? 17.464 -2.554 -24.596 1.00 44.16 276 VAL A O 1
ATOM 2119 N N . ARG A 1 277 ? 17.422 -1.049 -22.925 1.00 46.59 277 ARG A N 1
ATOM 2120 C CA . ARG A 1 277 ? 16.006 -1.231 -22.587 1.00 46.59 277 ARG A CA 1
ATOM 2121 C C . ARG A 1 277 ? 15.138 -0.475 -23.584 1.00 46.59 277 ARG A C 1
ATOM 2123 O O . ARG A 1 277 ? 15.507 0.602 -24.053 1.00 46.59 277 ARG A O 1
ATOM 2130 N N . SER A 1 278 ? 13.965 -1.026 -23.871 1.00 44.06 278 SER A N 1
ATOM 2131 C CA . SER A 1 278 ? 12.920 -0.277 -24.556 1.00 44.06 278 SER A CA 1
ATOM 2132 C C . SER A 1 278 ? 12.518 0.916 -23.677 1.00 44.06 278 SER A C 1
ATOM 2134 O O . SER A 1 278 ? 12.183 0.773 -22.504 1.00 44.06 278 SER A O 1
ATOM 2136 N N . THR A 1 279 ? 12.623 2.130 -24.215 1.00 45.25 279 THR A N 1
ATOM 2137 C CA . THR A 1 279 ? 12.163 3.342 -23.533 1.00 45.25 279 THR A CA 1
ATOM 2138 C C . THR A 1 279 ? 10.784 3.690 -24.069 1.00 45.25 279 THR A C 1
ATOM 2140 O O . THR A 1 279 ? 10.666 4.397 -25.068 1.00 45.25 279 THR A O 1
ATOM 2143 N N . ALA A 1 280 ? 9.734 3.197 -23.422 1.00 51.00 280 ALA A N 1
ATOM 2144 C CA . ALA A 1 280 ? 8.416 3.806 -23.543 1.00 51.00 280 ALA A CA 1
ATOM 2145 C C . ALA A 1 280 ? 8.239 4.805 -22.389 1.00 51.00 280 ALA A C 1
ATOM 2147 O O . ALA A 1 280 ? 8.758 4.608 -21.286 1.00 51.00 280 ALA A O 1
ATOM 2148 N N . ARG A 1 281 ? 7.528 5.909 -22.619 1.00 50.44 281 ARG A N 1
ATOM 2149 C CA . ARG A 1 281 ? 6.977 6.704 -21.514 1.00 50.44 281 ARG A CA 1
ATOM 2150 C C . ARG A 1 281 ? 5.578 6.159 -21.239 1.00 50.44 281 ARG A C 1
ATOM 2152 O O . ARG A 1 281 ? 4.841 6.001 -22.210 1.00 50.44 281 ARG A O 1
ATOM 2159 N N . PRO A 1 282 ? 5.212 5.863 -19.978 1.00 55.38 282 PRO A N 1
ATOM 2160 C CA . PRO A 1 282 ? 3.828 5.544 -19.674 1.00 55.38 282 PRO A CA 1
ATOM 2161 C C . PRO A 1 282 ? 2.961 6.713 -20.143 1.00 55.38 282 PRO A C 1
ATOM 2163 O O . PRO A 1 282 ? 3.308 7.877 -19.921 1.00 55.38 282 PRO A O 1
ATOM 2166 N N . ASP A 1 283 ? 1.882 6.402 -20.849 1.00 59.38 283 ASP A N 1
ATOM 2167 C CA . ASP A 1 283 ? 0.985 7.419 -21.369 1.00 59.38 283 ASP A CA 1
ATOM 2168 C C . ASP A 1 283 ? 0.049 7.892 -20.248 1.00 59.38 283 ASP A C 1
ATOM 2170 O O . ASP A 1 283 ? -0.805 7.145 -19.768 1.00 59.38 283 ASP A O 1
ATOM 2174 N N . PHE A 1 284 ? 0.247 9.131 -19.795 1.00 62.81 284 PHE A N 1
ATOM 2175 C CA . PHE A 1 284 ? -0.639 9.807 -18.843 1.00 62.81 284 PHE A CA 1
ATOM 2176 C C . PHE A 1 284 ? -1.615 10.737 -19.551 1.00 62.81 284 PHE A C 1
ATOM 2178 O O . PHE A 1 284 ? -2.157 11.641 -18.932 1.00 62.81 284 PHE A O 1
ATOM 2185 N N . SER A 1 285 ? -1.819 10.599 -20.850 1.00 64.75 285 SER A N 1
ATOM 2186 C CA . SER A 1 285 ? -2.845 11.380 -21.517 1.00 64.75 285 SER A CA 1
ATOM 2187 C C . SER A 1 285 ? -4.250 10.834 -21.238 1.00 64.75 285 SER A C 1
ATOM 2189 O O . SER A 1 285 ? -4.466 9.662 -20.915 1.00 64.75 285 SER A O 1
ATOM 2191 N N . ILE A 1 286 ? -5.228 11.719 -21.357 1.00 64.00 286 ILE A N 1
ATOM 2192 C CA . ILE A 1 286 ? -6.634 11.393 -21.521 1.00 64.00 286 ILE A CA 1
ATOM 2193 C C . ILE A 1 286 ? -6.846 11.127 -23.025 1.00 64.00 286 ILE A C 1
ATOM 2195 O O . ILE A 1 286 ? -6.271 11.810 -23.876 1.00 64.00 286 ILE A O 1
ATOM 2199 N N . GLU A 1 287 ? -7.627 10.094 -23.350 1.00 65.69 287 GLU A N 1
ATOM 2200 C CA . GLU A 1 287 ? -7.952 9.686 -24.729 1.00 65.69 287 GLU A CA 1
ATOM 2201 C C . GLU A 1 287 ? -6.762 9.285 -25.633 1.00 65.69 287 GLU A C 1
ATOM 2203 O O . GLU A 1 287 ? -6.782 9.536 -26.839 1.00 65.69 287 GLU A O 1
ATOM 2208 N N . GLY A 1 288 ? -5.716 8.648 -25.090 1.00 62.28 288 GLY A N 1
ATOM 2209 C CA . GLY A 1 288 ? -4.633 8.061 -25.902 1.00 62.28 288 GLY A CA 1
ATOM 2210 C C . GLY A 1 288 ? -3.767 9.083 -26.650 1.00 62.28 288 GLY A C 1
ATOM 2211 O O . GLY A 1 288 ? -3.334 8.842 -27.775 1.00 62.28 288 GLY A O 1
ATOM 2212 N N . GLY A 1 289 ? -3.553 10.245 -26.043 1.00 63.12 289 GLY A N 1
ATOM 2213 C CA . GLY A 1 289 ? -2.566 11.243 -26.453 1.00 63.12 289 GLY A CA 1
ATOM 2214 C C . GLY A 1 289 ? -3.151 12.634 -26.659 1.00 63.12 289 GLY A C 1
ATOM 2215 O O . GLY A 1 289 ? -2.391 13.571 -26.896 1.00 63.12 289 GLY A O 1
ATOM 2216 N N . LYS A 1 290 ? -4.480 12.782 -26.597 1.00 68.62 290 LYS A N 1
ATOM 2217 C CA . LYS A 1 290 ? -5.150 14.030 -26.989 1.00 68.62 290 LYS A CA 1
ATOM 2218 C C . LYS A 1 290 ? -4.990 15.142 -25.966 1.00 68.62 290 LYS A C 1
ATOM 2220 O O . LYS A 1 290 ? -4.776 16.286 -26.354 1.00 68.62 290 LYS A O 1
ATOM 2225 N N . GLU A 1 291 ? -5.058 14.809 -24.680 1.00 66.50 291 GLU A N 1
ATOM 2226 C CA . GLU A 1 291 ? -4.904 15.788 -23.605 1.00 66.50 291 GLU A CA 1
ATOM 2227 C C . GLU A 1 291 ? -3.957 15.250 -22.529 1.00 66.50 291 GLU A C 1
ATOM 2229 O O . GLU A 1 291 ? -4.123 14.113 -22.097 1.00 66.50 291 GLU A O 1
ATOM 2234 N N . PRO A 1 292 ? -2.948 16.004 -22.068 1.00 67.75 292 PRO A N 1
ATOM 2235 C CA . PRO A 1 292 ? -2.123 15.569 -20.942 1.00 67.75 292 PRO A CA 1
ATOM 2236 C C . PRO A 1 292 ? -2.966 15.462 -19.659 1.00 67.75 292 PRO A C 1
ATOM 2238 O O . PRO A 1 292 ? -3.850 16.292 -19.449 1.00 67.75 292 PRO A O 1
ATOM 2241 N N . LEU A 1 293 ? -2.682 14.491 -18.769 1.00 67.38 293 LEU A N 1
ATOM 2242 C CA . LEU A 1 293 ? -3.294 14.478 -17.432 1.00 67.38 293 LEU A CA 1
ATOM 2243 C C . LEU A 1 293 ? -3.037 15.829 -16.762 1.00 67.38 293 LEU A C 1
ATOM 2245 O O . LEU A 1 293 ? -1.892 16.183 -16.449 1.00 67.38 293 LEU A O 1
ATOM 2249 N N . ASP A 1 294 ? -4.112 16.558 -16.490 1.00 68.94 294 ASP A N 1
ATOM 2250 C CA . ASP A 1 294 ? -4.030 17.758 -15.683 1.00 68.94 294 ASP A CA 1
ATOM 2251 C C . ASP A 1 294 ? -3.826 17.368 -14.214 1.00 68.94 294 ASP A C 1
ATOM 2253 O O . ASP A 1 294 ? -4.761 17.082 -13.468 1.00 68.94 294 ASP A O 1
ATOM 2257 N N . HIS A 1 295 ? -2.564 17.354 -13.795 1.00 59.28 295 HIS A N 1
ATOM 2258 C CA . HIS A 1 295 ? -2.151 17.114 -12.414 1.00 59.28 295 HIS A CA 1
ATOM 2259 C C . HIS A 1 295 ? -2.506 18.271 -11.461 1.00 59.28 295 HIS A C 1
ATOM 2261 O O . HIS A 1 295 ? -2.286 18.149 -10.255 1.00 59.28 295 HIS A O 1
ATOM 2267 N N . THR A 1 296 ? -3.022 19.393 -11.978 1.00 62.06 296 THR A N 1
ATOM 2268 C CA . THR A 1 296 ? -3.535 20.519 -11.183 1.00 62.06 296 THR A CA 1
ATOM 2269 C C . THR A 1 296 ? -5.047 20.465 -10.991 1.00 62.06 296 THR A C 1
ATOM 2271 O O . THR A 1 296 ? -5.576 21.171 -10.128 1.00 62.06 296 THR A O 1
ATOM 2274 N N . ARG A 1 297 ? -5.742 19.586 -11.726 1.00 61.44 297 ARG A N 1
ATOM 2275 C CA . ARG A 1 297 ? -7.180 19.380 -11.585 1.00 61.44 297 ARG A CA 1
ATOM 2276 C C . ARG A 1 297 ? -7.496 18.894 -10.175 1.00 61.44 297 ARG A C 1
ATOM 2278 O O . ARG A 1 297 ? -7.191 17.763 -9.797 1.00 61.44 297 ARG A O 1
ATOM 2285 N N . MET A 1 298 ? -8.163 19.744 -9.402 1.00 51.53 298 MET A N 1
ATOM 2286 C CA . MET A 1 298 ? -8.756 19.333 -8.137 1.00 51.53 298 MET A CA 1
ATOM 2287 C C . MET A 1 298 ? -9.984 18.478 -8.435 1.00 51.53 298 MET A C 1
ATOM 2289 O O . MET A 1 298 ? -10.973 18.950 -8.993 1.00 51.53 298 MET A O 1
ATOM 2293 N N . VAL A 1 299 ? -9.896 17.197 -8.098 1.00 58.03 299 VAL A N 1
ATOM 2294 C CA . VAL A 1 299 ? -11.018 16.269 -8.200 1.00 58.03 299 VAL A CA 1
ATOM 2295 C C . VAL A 1 299 ? -11.839 16.411 -6.922 1.00 58.03 299 VAL A C 1
ATOM 2297 O O . VAL A 1 299 ? -11.394 15.993 -5.853 1.00 58.03 299 VAL A O 1
ATOM 2300 N N . ASP A 1 300 ? -13.021 17.020 -7.021 1.00 60.78 300 ASP A N 1
ATOM 2301 C CA . ASP A 1 300 ? -13.977 17.044 -5.914 1.00 60.78 300 ASP A CA 1
ATOM 2302 C C . ASP A 1 300 ? -14.621 15.660 -5.765 1.00 60.78 300 ASP A C 1
ATOM 2304 O O . ASP A 1 300 ? -15.603 15.317 -6.423 1.00 60.78 300 ASP A O 1
ATOM 2308 N N . LEU A 1 301 ? -14.027 14.840 -4.899 1.00 53.16 301 LEU A N 1
ATOM 2309 C CA . LEU A 1 301 ? -14.472 13.472 -4.641 1.00 53.16 301 LEU A CA 1
ATOM 2310 C C . LEU A 1 301 ? -15.881 13.403 -4.032 1.00 53.16 301 LEU A C 1
ATOM 2312 O O . LEU A 1 301 ? -16.511 12.349 -4.113 1.00 53.16 301 LEU A O 1
ATOM 2316 N N . ALA A 1 302 ? -16.383 14.492 -3.440 1.00 52.97 302 ALA A N 1
ATOM 2317 C CA . ALA A 1 302 ? -17.726 14.531 -2.868 1.00 52.97 302 ALA A CA 1
ATOM 2318 C C . ALA A 1 302 ? -18.812 14.745 -3.938 1.00 52.97 302 ALA A C 1
ATOM 2320 O O . ALA A 1 302 ? -19.958 14.343 -3.732 1.00 52.97 302 ALA A O 1
ATOM 2321 N N . GLY A 1 303 ? -18.452 15.352 -5.075 1.00 53.97 303 GLY A N 1
ATOM 2322 C CA . GLY A 1 303 ? -19.381 15.713 -6.146 1.00 53.97 303 GLY A CA 1
ATOM 2323 C C . GLY A 1 303 ? -19.473 14.718 -7.303 1.00 53.97 303 GLY A C 1
ATOM 2324 O O . GLY A 1 303 ? -20.406 14.822 -8.094 1.00 53.97 303 GLY A O 1
ATOM 2325 N N . ILE A 1 304 ? -18.542 13.764 -7.425 1.00 60.19 304 ILE A N 1
ATOM 2326 C CA . ILE A 1 304 ? -18.497 12.850 -8.578 1.00 60.19 304 ILE A CA 1
ATOM 2327 C C . ILE A 1 304 ? -19.355 11.603 -8.304 1.00 60.19 304 ILE A C 1
ATOM 2329 O O . ILE A 1 304 ? -18.991 10.776 -7.456 1.00 60.19 304 ILE A O 1
ATOM 2333 N N . PRO A 1 305 ? -20.495 11.424 -9.000 1.00 66.00 305 PRO A N 1
ATOM 2334 C CA . PRO A 1 305 ? -21.299 10.218 -8.879 1.00 66.00 305 PRO A CA 1
ATOM 2335 C C . PRO A 1 305 ? -20.510 8.986 -9.342 1.00 66.00 305 PRO A C 1
ATOM 2337 O O . PRO A 1 305 ? -19.708 9.036 -10.267 1.00 66.00 305 PRO A O 1
ATOM 2340 N N . ALA A 1 306 ? -20.758 7.836 -8.707 1.00 58.12 306 ALA A N 1
ATOM 2341 C CA . ALA A 1 306 ? -20.033 6.596 -9.008 1.00 58.12 306 ALA A CA 1
ATOM 2342 C C . ALA A 1 306 ? -20.156 6.153 -10.483 1.00 58.12 306 ALA A C 1
ATOM 2344 O O . ALA A 1 306 ? -19.264 5.474 -10.986 1.00 58.12 306 ALA A O 1
ATOM 2345 N N . GLY A 1 307 ? -21.228 6.566 -11.170 1.00 65.38 307 GLY A N 1
ATOM 2346 C CA . GLY A 1 307 ? -21.446 6.315 -12.597 1.00 65.38 307 GLY A CA 1
ATOM 2347 C C . GLY A 1 307 ? -20.426 6.992 -13.518 1.00 65.38 307 GLY A C 1
ATOM 2348 O O . GLY A 1 307 ? -20.145 6.473 -14.588 1.00 65.38 307 GLY A O 1
ATOM 2349 N N . ASP A 1 308 ? -19.769 8.071 -13.093 1.00 65.69 308 ASP A N 1
ATOM 2350 C CA . ASP A 1 308 ? -18.746 8.728 -13.924 1.00 65.69 308 ASP A CA 1
ATOM 2351 C C . ASP A 1 308 ? -17.458 7.892 -14.034 1.00 65.69 308 ASP A C 1
ATOM 2353 O O . ASP A 1 308 ? -16.594 8.147 -14.871 1.00 65.69 308 ASP A O 1
ATOM 2357 N N . PHE A 1 309 ? -17.326 6.854 -13.203 1.00 60.25 309 PHE A N 1
ATOM 2358 C CA . PHE A 1 309 ? -16.197 5.929 -13.204 1.00 60.25 309 PHE A CA 1
ATOM 2359 C C . PHE A 1 309 ? -16.439 4.648 -14.012 1.00 60.25 309 PHE A C 1
ATOM 2361 O O . PHE A 1 309 ? -15.536 3.800 -14.051 1.00 60.25 309 PHE A O 1
ATOM 2368 N N . THR A 1 310 ? -17.624 4.495 -14.620 1.00 57.81 310 THR A N 1
ATOM 2369 C CA . THR A 1 310 ? -18.013 3.312 -15.409 1.00 57.81 310 THR A CA 1
ATOM 2370 C C . THR A 1 310 ? -17.718 3.452 -16.901 1.00 57.81 310 THR A C 1
ATOM 2372 O O . THR A 1 310 ? -17.982 2.518 -17.652 1.00 57.81 310 THR A O 1
ATOM 2375 N N . GLY A 1 311 ? -17.187 4.592 -17.355 1.00 53.91 311 GLY A N 1
ATOM 2376 C CA . GLY A 1 311 ? -16.733 4.734 -18.737 1.00 53.91 311 GLY A CA 1
ATOM 2377 C C . GLY A 1 311 ? -15.573 3.781 -19.030 1.00 53.91 311 GLY A C 1
ATOM 2378 O O . GLY A 1 311 ? -14.570 3.791 -18.312 1.00 53.91 311 GLY A O 1
ATOM 2379 N N . GLU A 1 312 ? -15.694 2.971 -20.087 1.00 48.75 312 GLU A N 1
ATOM 2380 C CA . GLU A 1 312 ? -14.547 2.266 -20.662 1.00 48.75 312 GLU A CA 1
ATOM 2381 C C . GLU A 1 312 ? -13.461 3.294 -20.976 1.00 48.75 312 GLU A C 1
ATOM 2383 O O . GLU A 1 312 ? -13.694 4.290 -21.667 1.00 48.75 312 GLU A O 1
ATOM 2388 N N . ARG A 1 313 ? -12.261 3.076 -20.439 1.00 46.91 313 ARG A N 1
ATOM 2389 C CA . ARG A 1 313 ? -11.127 3.957 -20.691 1.00 46.91 313 ARG A CA 1
ATOM 2390 C C . ARG A 1 313 ? -10.769 3.831 -22.175 1.00 46.91 313 ARG A C 1
ATOM 2392 O O . ARG A 1 313 ? -10.131 2.861 -22.569 1.00 46.91 313 ARG A O 1
ATOM 2399 N N . GLN A 1 314 ? -11.190 4.792 -22.998 1.00 38.50 314 GLN A N 1
ATOM 2400 C CA . GLN A 1 314 ? -10.795 4.866 -24.405 1.00 38.50 314 GLN A CA 1
ATOM 2401 C C . GLN A 1 314 ? -9.331 5.307 -24.497 1.00 38.50 314 GLN A C 1
ATOM 2403 O O . GLN A 1 314 ? -9.004 6.480 -24.624 1.00 38.50 314 GLN A O 1
ATOM 2408 N N . GLY A 1 315 ? -8.432 4.345 -24.363 1.00 44.94 315 GLY A N 1
ATOM 2409 C CA . GLY A 1 315 ? -7.005 4.467 -24.622 1.00 44.94 315 GLY A CA 1
ATOM 2410 C C . GLY A 1 315 ? -6.472 3.076 -24.955 1.00 44.94 315 GLY A C 1
ATOM 2411 O O . GLY A 1 315 ? -7.139 2.088 -24.637 1.00 44.94 315 GLY A O 1
ATOM 2412 N N . PRO A 1 316 ? -5.314 2.950 -25.620 1.00 35.62 316 PRO A N 1
ATOM 2413 C CA . PRO A 1 316 ? -4.734 1.642 -25.876 1.00 35.62 316 PRO A CA 1
ATOM 2414 C C . PRO A 1 316 ? -4.437 0.961 -24.535 1.00 35.62 316 PRO A C 1
ATOM 2416 O O . PRO A 1 316 ? -3.481 1.299 -23.840 1.00 35.62 316 PRO A O 1
ATOM 2419 N N . ASN A 1 317 ? -5.281 0.003 -24.153 1.00 41.09 317 ASN A N 1
ATOM 2420 C CA . ASN A 1 317 ? -4.967 -0.935 -23.091 1.00 41.09 317 ASN A CA 1
ATOM 2421 C C . ASN A 1 317 ? -3.770 -1.752 -23.573 1.00 41.09 317 ASN A C 1
ATOM 2423 O O . ASN A 1 317 ? -3.920 -2.635 -24.416 1.00 41.09 317 ASN A O 1
ATOM 2427 N N . CYS A 1 318 ? -2.592 -1.493 -23.008 1.00 39.03 318 CYS A N 1
ATOM 2428 C CA . CYS A 1 318 ? -1.386 -2.292 -23.242 1.00 39.03 318 CYS A CA 1
ATOM 2429 C C . CYS A 1 318 ? -1.565 -3.776 -22.851 1.00 39.03 318 CYS A C 1
ATOM 2431 O O . CYS A 1 318 ? -0.679 -4.579 -23.104 1.00 39.03 318 CYS A O 1
ATOM 2433 N N . PHE A 1 319 ? -2.696 -4.123 -22.223 1.00 41.28 319 PHE A N 1
ATOM 2434 C CA . PHE A 1 319 ? -3.012 -5.416 -21.621 1.00 41.28 319 PHE A CA 1
ATOM 2435 C C . PHE A 1 319 ? -4.366 -5.970 -22.093 1.00 41.28 319 PHE A C 1
ATOM 2437 O O . PHE A 1 319 ? -5.159 -6.450 -21.288 1.00 41.28 319 PHE A O 1
ATOM 2444 N N . THR A 1 320 ? -4.683 -5.879 -23.387 1.00 32.56 320 THR A N 1
ATOM 2445 C CA . THR A 1 320 ? -5.809 -6.654 -23.940 1.00 32.56 320 THR A CA 1
ATOM 2446 C C . THR A 1 320 ? -5.276 -7.924 -24.593 1.00 32.56 320 THR A C 1
ATOM 2448 O O . THR A 1 320 ? -4.711 -7.888 -25.684 1.00 32.56 320 THR A O 1
ATOM 2451 N N . GLN A 1 321 ? -5.426 -9.045 -23.880 1.00 32.72 321 GLN A N 1
ATOM 2452 C CA . GLN A 1 321 ? -5.209 -10.389 -24.412 1.00 32.72 321 GLN A CA 1
ATOM 2453 C C . GLN A 1 321 ? -6.133 -10.624 -25.617 1.00 32.72 321 GLN A C 1
ATOM 2455 O O . GLN A 1 321 ? -7.323 -10.304 -25.566 1.00 32.72 321 GLN A O 1
ATOM 2460 N N . LYS A 1 322 ? -5.567 -11.175 -26.693 1.00 32.66 322 LYS A N 1
ATOM 2461 C CA . LYS A 1 322 ? -6.309 -11.880 -27.744 1.00 32.66 322 LYS A CA 1
ATOM 2462 C C . LYS A 1 322 ? -6.287 -13.371 -27.459 1.00 32.66 322 LYS A C 1
ATOM 2464 O O . LYS A 1 322 ? -5.218 -13.843 -27.011 1.00 32.66 322 LYS A O 1
#

Sequence (322 aa):
MSENTVCHAQLPQLQSSTSNQTVLKHRRSLEDQLVNQKLDVSTVMLLRFQKPDSQRNDARRASQPCVAATSTNYKTNGFLSSDAMQTSTIGPVPLIKTSLMLGYDQESGSMSAGLRTEQKGVPCHVEILKAYASGLDLTPADIYIFVDVLPNRHCEFGRAAVASILDSTLPQLRYMGYVKKDFFSKVHEAISSTIYTHWDASRESGPQQRPRESGSVGPLGLKVLAVSASGQVVWPDSLLSGYPSNSAEYKALEAKRAAFLEMCPQVQTSSQQTTVRSTARPDFSIEGGKEPLDHTRMVDLAGIPAGDFTGERQGPNCFTQK

Organism: NCBI:txid2562237

Foldseek 3Di:
DDLAAKEKFFADDDDPPDDPVRSVVRRVVVVVVCVVLQKDQPLKAKAAEDEPPDDPPPPDDRITIITIIGHPVDPHHLLCQFQCNVVSYFDNFYFAFPCPAFPDDPVVPPPDPNRRDTDDALRRLLSVVLSSCHRGPDDLVDEYEYEHPDAPAQPRNVLNQLVCVLVVVHNHYHYHYDYDPVNVVSNLVVSVVVVLVSLCVDPPDDDLDDPPPPDDPDDDDDDDFDADPVRFTDDDPVVLVVDDCPDPVNVVVVVVNVVVCVVGPDDDDDDDDDRDRDDDDPQQAQQAPPHHPPPVDDDPPSPDPPVVVPDDRNYPPPDDDD

Radius of gyration: 27.78 Å; chains: 1; bounding box: 75×35×77 Å